Protein AF-A0A9E3N4V5-F1 (afdb_monomer)

Secondary structure (DSSP, 8-state):
------------------------------------PPPSSTT-EEGGGEEEEEE-SSSEEEEEETTS-EEEEEESS--TTGGGSSS-EEE-GGGEE-STTS--EEEETTEEEEEEEEEEE-HHHHHHHHHHHHHHHHHTT-STT------------S--S-TTT-EEGGGEEEEEE-SSEEEEEE-GGGTTT--EEEEEESS--TTGGG-SEEEEEBTTTBSEESS-TT-EEEEE------TT------S-------EEEEEEEEE---

Radius of gyration: 31.46 Å; Cα contacts (8 Å, |Δi|>4): 470; chains: 1; bounding box: 96×49×105 Å

pLDDT: mean 77.73, std 20.43, range [33.78, 97.75]

Structure (mmCIF, N/CA/C/O backbone):
data_AF-A0A9E3N4V5-F1
#
_entry.id   AF-A0A9E3N4V5-F1
#
loop_
_atom_site.group_PDB
_atom_site.id
_atom_site.type_symbol
_atom_site.label_atom_id
_atom_site.label_alt_id
_atom_site.label_comp_id
_atom_site.label_asym_id
_atom_site.label_entity_id
_atom_site.label_seq_id
_atom_site.pdbx_PDB_ins_code
_atom_site.Cartn_x
_atom_site.Cartn_y
_atom_site.Cartn_z
_atom_site.occupancy
_atom_site.B_iso_or_equiv
_atom_site.auth_seq_id
_atom_site.auth_comp_id
_atom_site.auth_asym_id
_atom_site.auth_atom_id
_atom_site.pdbx_PDB_model_num
ATOM 1 N N . MET A 1 1 ? 73.175 33.881 40.682 1.00 36.94 1 MET A N 1
ATOM 2 C CA . MET A 1 1 ? 73.445 33.519 42.098 1.00 36.94 1 MET A CA 1
ATOM 3 C C . MET A 1 1 ? 73.727 34.808 42.865 1.00 36.94 1 MET A C 1
ATOM 5 O O . MET A 1 1 ? 74.400 35.625 42.250 1.00 36.94 1 MET A O 1
ATOM 9 N N . PRO A 1 2 ? 73.307 35.023 44.134 1.00 50.97 2 PRO A N 1
ATOM 10 C CA . PRO A 1 2 ? 72.611 34.135 45.082 1.00 50.97 2 PRO A CA 1
ATOM 11 C C . PRO A 1 2 ? 71.310 34.718 45.726 1.00 50.97 2 PRO A C 1
ATOM 13 O O . PRO A 1 2 ? 71.057 35.911 45.660 1.00 50.97 2 PRO A O 1
ATOM 16 N N . ARG A 1 3 ? 70.581 33.812 46.416 1.00 36.97 3 ARG A N 1
ATOM 17 C CA . ARG A 1 3 ? 69.724 33.951 47.636 1.00 36.97 3 ARG A CA 1
ATOM 18 C C . ARG A 1 3 ? 68.450 34.828 47.568 1.00 36.97 3 ARG A C 1
ATOM 20 O O . ARG A 1 3 ? 68.556 36.042 47.554 1.00 36.97 3 ARG A O 1
ATOM 27 N N . ARG A 1 4 ? 67.210 34.293 47.470 1.00 38.16 4 ARG A N 1
ATOM 28 C CA . ARG A 1 4 ? 66.402 33.442 48.412 1.00 38.16 4 ARG A CA 1
ATOM 29 C C . ARG A 1 4 ? 66.434 33.990 49.853 1.00 38.16 4 ARG A C 1
ATOM 31 O O . ARG A 1 4 ? 67.465 33.837 50.493 1.00 38.16 4 ARG A O 1
ATOM 38 N N . SER A 1 5 ? 65.468 34.784 50.339 1.00 51.16 5 SER A N 1
ATOM 39 C CA . SER A 1 5 ? 64.025 34.557 50.630 1.00 51.16 5 SER A CA 1
ATOM 40 C C . SER A 1 5 ? 63.757 33.554 51.755 1.00 51.16 5 SER A C 1
ATOM 42 O O . SER A 1 5 ? 64.033 32.374 51.554 1.00 51.16 5 SER A O 1
ATOM 44 N N . LEU A 1 6 ? 63.170 34.023 52.872 1.00 44.94 6 LEU A N 1
ATOM 45 C CA . LEU A 1 6 ? 62.361 33.289 53.875 1.00 44.94 6 LEU A CA 1
ATOM 46 C C . LEU A 1 6 ? 61.895 34.267 54.998 1.00 44.94 6 LEU A C 1
ATOM 48 O O . LEU A 1 6 ? 62.457 35.356 55.092 1.00 44.94 6 LEU A O 1
ATOM 52 N N . PRO A 1 7 ? 60.874 33.943 55.819 1.00 59.25 7 PRO A N 1
ATOM 53 C CA . PRO A 1 7 ? 59.450 34.144 55.520 1.00 59.25 7 PRO A CA 1
ATOM 54 C C . PRO A 1 7 ? 58.711 34.891 56.655 1.00 59.25 7 PRO A C 1
ATOM 56 O O . PRO A 1 7 ? 59.254 35.090 57.737 1.00 59.25 7 PRO A O 1
ATOM 59 N N . LEU A 1 8 ? 57.429 35.208 56.467 1.00 42.06 8 LEU A N 1
ATOM 60 C CA . LEU A 1 8 ? 56.517 35.468 57.586 1.00 42.06 8 LEU A CA 1
ATOM 61 C C . LEU A 1 8 ? 55.063 35.350 57.121 1.00 42.06 8 LEU A C 1
ATOM 63 O O . LEU A 1 8 ? 54.687 36.013 56.161 1.00 42.06 8 LEU A O 1
ATOM 67 N N . ALA A 1 9 ? 54.265 34.522 57.800 1.00 43.16 9 ALA A N 1
ATOM 68 C CA . ALA A 1 9 ? 53.062 34.982 58.506 1.00 43.16 9 ALA A CA 1
ATOM 69 C C . ALA A 1 9 ? 52.194 33.809 58.998 1.00 43.16 9 ALA A C 1
ATOM 71 O O . ALA A 1 9 ? 51.705 32.985 58.229 1.00 43.16 9 ALA A O 1
ATOM 72 N N . LEU A 1 10 ? 51.995 33.808 60.317 1.00 48.34 10 LEU A N 1
ATOM 73 C CA . LEU A 1 10 ? 50.871 33.239 61.057 1.00 48.34 10 LEU A CA 1
ATOM 74 C C . LEU A 1 10 ? 49.535 33.885 60.643 1.00 48.34 10 LEU A C 1
ATOM 76 O O . LEU A 1 10 ? 49.518 35.081 60.352 1.00 48.34 10 LEU A O 1
ATOM 80 N N . SER A 1 11 ? 48.424 33.158 60.828 1.00 44.69 11 SER A N 1
ATOM 81 C CA . SER A 1 11 ? 47.246 33.522 61.670 1.00 44.69 11 SER A CA 1
ATOM 82 C C . SER A 1 11 ? 45.976 32.839 61.129 1.00 44.69 11 SER A C 1
ATOM 84 O O . SER A 1 11 ? 45.747 32.848 59.928 1.00 44.69 11 SER A O 1
ATOM 86 N N . LEU A 1 12 ? 45.246 32.020 61.895 1.00 47.53 12 LEU A N 1
ATOM 87 C CA . LEU A 1 12 ? 44.313 32.284 63.011 1.00 47.53 12 LEU A CA 1
ATOM 88 C C . LEU A 1 12 ? 42.898 32.755 62.581 1.00 47.53 12 LEU A C 1
ATOM 90 O O . LEU A 1 12 ? 42.735 33.880 62.134 1.00 47.53 12 LEU A O 1
ATOM 94 N N . ALA A 1 13 ? 41.919 31.869 62.840 1.00 42.53 13 ALA A N 1
ATOM 95 C CA . ALA A 1 13 ? 40.503 32.062 63.220 1.00 42.53 13 ALA A CA 1
ATOM 96 C C . ALA A 1 13 ? 39.532 32.892 62.341 1.00 42.53 13 ALA A C 1
ATOM 98 O O . ALA A 1 13 ? 39.783 34.049 62.045 1.00 42.53 13 ALA A O 1
ATOM 99 N N . CYS A 1 14 ? 38.328 32.359 62.063 1.00 34.72 14 CYS A N 1
ATOM 100 C CA . CYS A 1 14 ? 37.070 32.711 62.759 1.00 34.72 14 CYS A CA 1
ATOM 101 C C . CYS A 1 14 ? 35.849 31.998 62.125 1.00 34.72 14 CYS A C 1
ATOM 103 O O . CYS A 1 14 ? 35.851 31.660 60.945 1.00 34.72 14 CYS A O 1
ATOM 105 N N . ALA A 1 15 ? 34.827 31.749 62.944 1.00 46.03 15 ALA A N 1
ATOM 106 C CA . ALA A 1 15 ? 33.604 30.993 62.6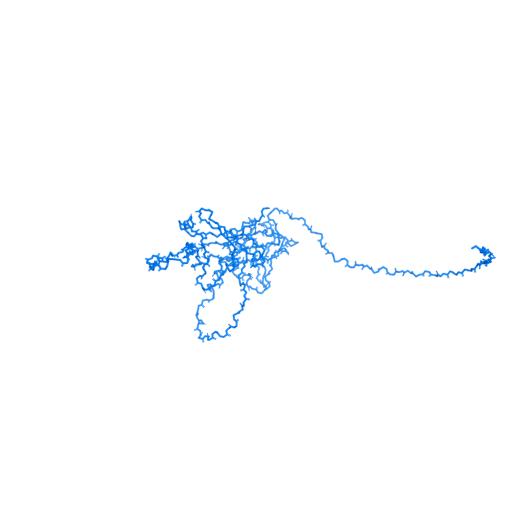68 1.00 46.03 15 ALA A CA 1
ATOM 107 C C . ALA A 1 15 ? 32.579 31.734 61.787 1.00 46.03 15 ALA A C 1
ATOM 109 O O . ALA A 1 15 ? 32.611 32.957 61.744 1.00 46.03 15 ALA A O 1
ATOM 110 N N . LEU A 1 16 ? 31.608 31.007 61.205 1.00 47.66 16 LEU A N 1
ATOM 111 C CA . LEU A 1 16 ? 30.205 31.448 61.059 1.00 47.66 16 LEU A CA 1
ATOM 112 C C . LEU A 1 16 ? 29.295 30.294 60.597 1.00 47.66 16 LEU A C 1
ATOM 114 O O . LEU A 1 16 ? 29.499 29.687 59.548 1.00 47.66 16 LEU A O 1
ATOM 118 N N . ALA A 1 17 ? 28.285 30.005 61.418 1.00 46.41 17 ALA A N 1
ATOM 119 C CA . ALA A 1 17 ? 27.182 29.095 61.140 1.00 46.41 17 ALA A CA 1
ATOM 120 C C . ALA A 1 17 ? 26.135 29.780 60.244 1.00 46.41 17 ALA A C 1
ATOM 122 O O . ALA A 1 17 ? 25.809 30.945 60.469 1.00 46.41 17 ALA A O 1
ATOM 123 N N . ALA A 1 18 ? 25.563 29.050 59.282 1.00 47.81 18 ALA A N 1
ATOM 124 C CA . ALA A 1 18 ? 24.394 29.488 58.524 1.00 47.81 18 ALA A CA 1
ATOM 125 C C . ALA A 1 18 ? 23.354 28.362 58.434 1.00 47.81 18 ALA A C 1
ATOM 127 O O . ALA A 1 18 ? 23.664 27.210 58.135 1.00 47.81 18 ALA A O 1
ATOM 128 N N . ALA A 1 19 ? 22.126 28.747 58.770 1.00 43.72 19 ALA A N 1
ATOM 129 C CA . ALA A 1 19 ? 20.934 27.941 58.952 1.00 43.72 19 ALA A CA 1
ATOM 130 C C . ALA A 1 19 ? 20.419 27.279 57.662 1.00 43.72 19 ALA A C 1
ATOM 132 O O . ALA A 1 19 ? 20.576 27.800 56.558 1.00 43.72 19 ALA A O 1
ATOM 133 N N . GLY A 1 20 ? 19.761 26.130 57.835 1.00 45.03 20 GLY A N 1
ATOM 134 C CA . GLY A 1 20 ? 19.156 25.342 56.768 1.00 45.03 20 GLY A CA 1
ATOM 135 C C . GLY A 1 20 ? 17.914 25.981 56.140 1.00 45.03 20 GLY A C 1
ATOM 136 O O . GLY A 1 20 ? 17.039 26.496 56.833 1.00 45.03 20 GLY A O 1
ATOM 137 N N . LEU A 1 21 ? 17.815 25.848 54.815 1.00 50.56 21 LEU A N 1
ATOM 138 C CA . LEU A 1 21 ? 16.570 25.925 54.054 1.00 50.56 21 LEU A CA 1
ATOM 139 C C . LEU A 1 21 ? 16.264 24.535 53.471 1.00 50.56 21 LEU A C 1
ATOM 141 O O . LEU A 1 21 ? 17.163 23.927 52.884 1.00 50.56 21 LEU A O 1
ATOM 145 N N . PRO A 1 22 ? 15.024 24.021 53.561 1.00 46.47 22 PRO A N 1
ATOM 146 C CA . PRO A 1 22 ? 14.631 22.850 52.794 1.00 46.47 22 PRO A CA 1
ATOM 147 C C . PRO A 1 22 ? 14.434 23.261 51.331 1.00 46.47 22 PRO A C 1
ATOM 149 O O . PRO A 1 22 ? 13.521 24.016 50.990 1.00 46.47 22 PRO A O 1
ATOM 152 N N . ALA A 1 23 ? 15.301 22.756 50.456 1.00 49.97 23 ALA A N 1
ATOM 153 C CA . ALA A 1 23 ? 15.103 22.829 49.018 1.00 49.97 23 ALA A CA 1
ATOM 154 C C . ALA A 1 23 ? 13.812 22.074 48.657 1.00 49.97 23 ALA A C 1
ATOM 156 O O . ALA A 1 23 ? 13.708 20.862 48.850 1.00 49.97 23 ALA A O 1
ATOM 157 N N . ARG A 1 24 ? 12.815 22.800 48.138 1.00 47.88 24 ARG A N 1
ATOM 158 C CA . ARG A 1 24 ? 11.682 22.208 47.421 1.00 47.88 24 ARG A CA 1
ATOM 159 C C . ARG A 1 24 ? 12.254 21.450 46.227 1.00 47.88 24 ARG A C 1
ATOM 161 O O . ARG A 1 24 ? 12.720 22.061 45.273 1.00 47.88 24 ARG A O 1
ATOM 168 N N . ALA A 1 25 ? 12.232 20.125 46.301 1.00 50.22 25 ALA A N 1
ATOM 169 C CA . ALA A 1 25 ? 12.489 19.271 45.158 1.00 50.22 25 ALA A CA 1
ATOM 170 C C . ALA A 1 25 ? 11.359 19.484 44.140 1.00 50.22 25 ALA A C 1
ATOM 172 O O . ALA A 1 25 ? 10.253 18.965 44.303 1.00 50.22 25 ALA A O 1
ATOM 173 N N . GLU A 1 26 ? 11.627 20.277 43.104 1.00 52.41 26 GLU A N 1
ATOM 174 C CA . GLU A 1 26 ? 10.841 20.253 41.876 1.00 52.41 26 GLU A CA 1
ATOM 175 C C . GLU A 1 26 ? 10.879 18.825 41.345 1.00 52.41 26 GLU A C 1
ATOM 177 O O . GLU A 1 26 ? 11.916 18.298 40.944 1.00 52.41 26 GLU A O 1
ATOM 182 N N . THR A 1 27 ? 9.735 18.158 41.431 1.00 47.16 27 THR A N 1
ATOM 183 C CA . THR A 1 27 ? 9.567 16.825 40.876 1.00 47.16 27 THR A CA 1
ATOM 184 C C . THR A 1 27 ? 9.586 16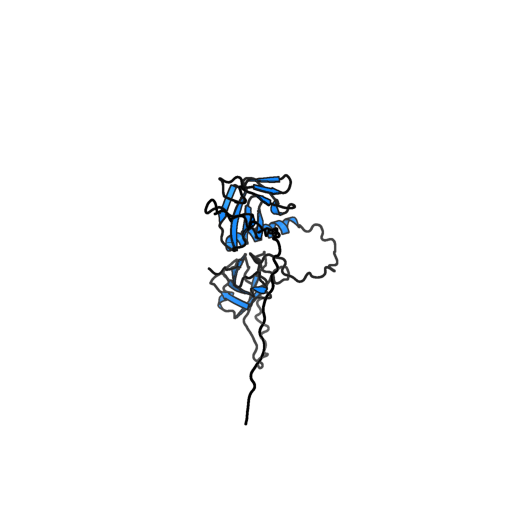.993 39.360 1.00 47.16 27 THR A C 1
ATOM 186 O O . THR A 1 27 ? 8.690 17.655 38.832 1.00 47.16 27 THR A O 1
ATOM 189 N N . PRO A 1 28 ? 10.566 16.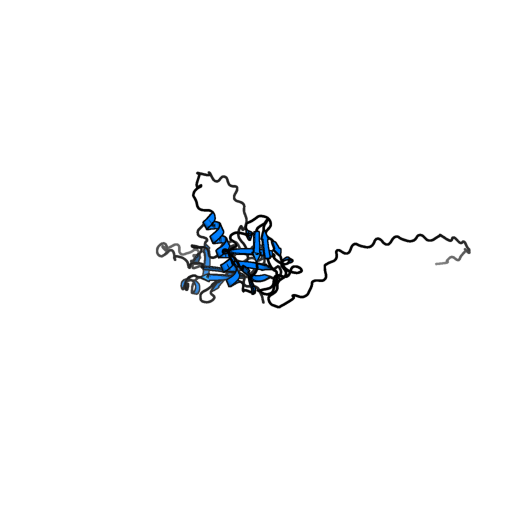441 38.623 1.00 49.34 28 PRO A N 1
ATOM 190 C CA . PRO A 1 28 ? 10.475 16.449 37.179 1.00 49.34 28 PRO A CA 1
ATOM 191 C C . PRO A 1 28 ? 9.256 15.603 36.819 1.00 49.34 28 PRO A C 1
ATOM 193 O O . PRO A 1 28 ? 9.216 14.401 37.099 1.00 49.34 28 PRO A O 1
ATOM 196 N N . THR A 1 29 ? 8.248 16.236 36.217 1.00 48.97 29 THR A N 1
ATOM 197 C CA . THR A 1 29 ? 7.147 15.564 35.528 1.00 48.97 29 THR A CA 1
ATOM 198 C C . THR A 1 29 ? 7.758 14.740 34.400 1.00 48.97 29 THR A C 1
ATOM 200 O O . THR A 1 29 ? 7.844 15.165 33.250 1.00 48.97 29 THR A O 1
ATOM 203 N N . ARG A 1 30 ? 8.231 13.535 34.734 1.00 50.09 30 ARG A N 1
ATOM 204 C CA . ARG A 1 30 ? 8.432 12.462 33.771 1.00 50.09 30 ARG A CA 1
ATOM 205 C C . ARG A 1 30 ? 7.057 12.228 33.175 1.00 50.09 30 ARG A C 1
ATOM 207 O O . ARG A 1 30 ? 6.181 11.677 33.843 1.00 50.09 30 ARG A O 1
ATOM 214 N N . ALA A 1 31 ? 6.873 12.669 31.933 1.00 50.38 31 ALA A N 1
ATOM 215 C CA . ALA A 1 31 ? 5.826 12.155 31.075 1.00 50.38 31 ALA A CA 1
ATOM 216 C C . ALA A 1 31 ? 5.815 10.637 31.271 1.00 50.38 31 ALA A C 1
ATOM 218 O O . ALA A 1 31 ? 6.809 9.961 30.988 1.00 50.38 31 ALA A O 1
ATOM 219 N N . ARG A 1 32 ? 4.739 10.121 31.875 1.00 44.41 32 ARG A N 1
ATOM 220 C CA . ARG A 1 32 ? 4.508 8.687 31.990 1.00 44.41 32 ARG A CA 1
ATOM 221 C C . ARG A 1 32 ? 4.427 8.178 30.560 1.00 44.41 32 ARG A C 1
ATOM 223 O O . ARG A 1 32 ? 3.377 8.235 29.931 1.00 44.41 32 ARG A O 1
ATOM 230 N N . HIS A 1 33 ? 5.555 7.706 30.046 1.00 44.75 33 HIS A N 1
ATOM 231 C CA . HIS A 1 33 ? 5.579 6.705 29.002 1.00 44.75 33 HIS A CA 1
ATOM 232 C C . HIS A 1 33 ? 4.821 5.535 29.625 1.00 44.75 33 HIS A C 1
ATOM 234 O O . HIS A 1 33 ? 5.371 4.829 30.471 1.00 44.75 33 HIS A O 1
ATOM 240 N N . ALA A 1 34 ? 3.510 5.461 29.372 1.00 52.41 34 ALA A N 1
ATOM 241 C CA . ALA A 1 34 ? 2.682 4.378 29.868 1.00 52.41 34 ALA A CA 1
ATOM 242 C C . ALA A 1 34 ? 3.428 3.093 29.520 1.00 52.41 34 ALA A C 1
ATOM 244 O O . ALA A 1 34 ? 3.799 2.904 28.359 1.00 52.41 34 ALA A O 1
ATOM 245 N N . ALA A 1 35 ? 3.762 2.300 30.542 1.00 50.12 35 ALA A N 1
ATOM 246 C CA . ALA A 1 35 ? 4.461 1.043 30.358 1.00 50.12 35 ALA A CA 1
ATOM 247 C C . ALA A 1 35 ? 3.715 0.283 29.258 1.00 50.12 35 ALA A C 1
ATOM 249 O O . ALA A 1 35 ? 2.519 0.020 29.393 1.00 50.12 35 ALA A O 1
ATOM 250 N N . ARG A 1 36 ? 4.389 0.079 28.121 1.00 58.31 36 ARG A N 1
ATOM 251 C CA . ARG A 1 36 ? 3.794 -0.546 26.942 1.00 58.31 36 ARG A CA 1
ATOM 252 C C . ARG A 1 36 ? 3.336 -1.930 27.379 1.00 58.31 36 ARG A C 1
ATOM 254 O O . ARG A 1 36 ? 4.163 -2.741 27.786 1.00 58.31 36 ARG A O 1
ATOM 261 N N . THR A 1 37 ? 2.028 -2.149 27.385 1.00 65.69 37 THR A N 1
ATOM 262 C CA . THR A 1 37 ? 1.465 -3.457 27.695 1.00 65.69 37 THR A CA 1
ATOM 263 C C . THR A 1 37 ? 1.901 -4.438 26.609 1.00 65.69 37 THR A C 1
ATOM 265 O O . THR A 1 37 ? 2.086 -4.056 25.455 1.00 65.69 37 THR A O 1
ATOM 268 N N . THR A 1 38 ? 2.156 -5.689 26.981 1.00 78.31 38 THR A N 1
ATOM 269 C CA . THR A 1 38 ? 2.420 -6.758 26.011 1.00 78.31 38 THR A CA 1
ATOM 270 C C . THR A 1 38 ? 1.151 -7.014 25.200 1.00 78.31 38 THR A C 1
ATOM 272 O O . THR A 1 38 ? 0.050 -6.889 25.742 1.00 78.31 38 THR A O 1
ATOM 275 N N . ALA A 1 39 ? 1.296 -7.359 23.916 1.00 82.38 39 ALA A N 1
ATOM 276 C CA . ALA A 1 39 ? 0.160 -7.723 23.075 1.00 82.38 39 ALA A CA 1
ATOM 277 C C . ALA A 1 39 ? -0.646 -8.864 23.731 1.00 82.38 39 ALA A C 1
ATOM 279 O O . ALA A 1 39 ? -0.037 -9.854 24.144 1.00 82.38 39 ALA A O 1
ATOM 280 N N . PRO A 1 40 ? -1.985 -8.747 23.845 1.00 84.06 40 PRO A N 1
ATOM 281 C CA . PRO A 1 40 ? -2.812 -9.771 24.485 1.00 84.06 40 PRO A CA 1
ATOM 282 C C . PRO A 1 40 ? -2.763 -11.130 23.778 1.00 84.06 40 PRO A C 1
ATOM 284 O O . PRO A 1 40 ? -2.873 -12.165 24.430 1.00 84.06 40 PRO A O 1
ATOM 287 N N . ALA A 1 41 ? -2.597 -11.122 22.455 1.00 84.19 41 ALA A N 1
ATOM 288 C CA . ALA A 1 41 ? -2.467 -12.301 21.608 1.00 84.19 41 ALA A CA 1
ATOM 289 C C . ALA A 1 41 ? -1.682 -11.954 20.329 1.00 84.19 41 ALA A C 1
ATOM 291 O O . ALA A 1 41 ? -1.413 -10.783 20.050 1.00 84.19 41 ALA A O 1
ATOM 292 N N . ALA A 1 42 ? -1.298 -12.975 19.558 1.00 82.62 42 ALA A N 1
ATOM 293 C CA . ALA A 1 42 ? -0.509 -12.812 18.333 1.00 82.62 42 ALA A CA 1
ATOM 294 C C . ALA A 1 42 ? -1.282 -12.127 17.189 1.00 82.62 42 ALA A C 1
ATOM 296 O O . ALA A 1 42 ? -0.668 -11.534 16.308 1.00 82.62 42 ALA A O 1
ATOM 297 N N . ASP A 1 43 ? -2.614 -12.188 17.213 1.00 85.94 43 ASP A N 1
ATOM 298 C CA . ASP A 1 43 ? -3.538 -11.556 16.266 1.00 85.94 43 ASP A CA 1
ATOM 299 C C . ASP A 1 43 ? -4.022 -10.171 16.737 1.00 85.94 43 ASP A C 1
ATOM 301 O O . ASP A 1 43 ? -4.997 -9.630 16.215 1.00 85.94 43 ASP A O 1
ATOM 305 N N . CYS A 1 44 ? -3.343 -9.588 17.727 1.00 92.12 44 CYS A N 1
ATOM 306 C CA . CYS A 1 44 ? -3.628 -8.252 18.226 1.00 92.12 44 CYS A CA 1
ATOM 307 C C . CYS A 1 44 ? -2.584 -7.242 17.749 1.00 92.12 44 CYS A C 1
ATOM 309 O O . CYS A 1 44 ? -1.378 -7.484 17.836 1.00 92.12 44 CYS A O 1
ATOM 311 N N . PHE A 1 45 ? -3.035 -6.045 17.380 1.00 93.94 45 PHE A N 1
ATOM 312 C CA . PHE A 1 45 ? -2.152 -4.898 17.186 1.00 93.94 45 PHE A CA 1
ATOM 313 C C . PHE A 1 45 ? -2.603 -3.675 17.986 1.00 93.94 45 PHE A C 1
ATOM 315 O O . PHE A 1 45 ? -3.756 -3.558 18.399 1.00 93.94 45 PHE A O 1
ATOM 322 N N . ASP A 1 46 ? -1.674 -2.751 18.221 1.00 93.69 46 ASP A N 1
ATOM 323 C CA . ASP A 1 46 ? -1.939 -1.513 18.952 1.00 93.69 46 ASP A CA 1
ATOM 324 C C . ASP A 1 46 ? -2.411 -0.412 17.991 1.00 93.69 46 ASP A C 1
ATOM 326 O O . ASP A 1 46 ? -1.644 0.050 17.139 1.00 93.69 46 ASP A O 1
ATOM 330 N N . ALA A 1 47 ? -3.653 0.055 18.156 1.00 92.94 47 ALA A N 1
ATOM 331 C CA . ALA A 1 47 ? -4.233 1.115 17.328 1.00 92.94 47 ALA A CA 1
ATOM 332 C C . ALA A 1 47 ? -3.418 2.420 17.363 1.00 92.94 47 ALA A C 1
ATOM 334 O O . ALA A 1 47 ? -3.421 3.195 16.409 1.00 92.94 47 ALA A O 1
ATOM 335 N N . ARG A 1 48 ? -2.672 2.675 18.444 1.00 91.94 48 ARG A N 1
ATOM 336 C CA . ARG A 1 48 ? -1.852 3.890 18.598 1.00 91.94 48 ARG A CA 1
ATOM 337 C C . ARG A 1 48 ? -0.617 3.887 17.698 1.00 91.94 48 ARG A C 1
ATOM 339 O O . ARG A 1 48 ? -0.030 4.943 17.476 1.00 91.94 48 ARG A O 1
ATOM 346 N N . ARG A 1 49 ? -0.215 2.715 17.194 1.00 93.38 49 ARG A N 1
ATOM 347 C CA . ARG A 1 49 ? 0.925 2.549 16.279 1.00 93.38 49 ARG A CA 1
ATOM 348 C C . ARG A 1 49 ? 0.524 2.643 14.809 1.00 93.38 49 ARG A C 1
ATOM 350 O O . ARG A 1 49 ? 1.394 2.564 13.947 1.00 93.38 49 ARG A O 1
ATOM 357 N N . MET A 1 50 ? -0.766 2.819 14.514 1.00 93.81 50 MET A N 1
ATOM 358 C CA . MET A 1 50 ? -1.264 2.980 13.150 1.00 93.81 50 MET A CA 1
ATOM 359 C C . MET A 1 50 ? -0.647 4.218 12.494 1.00 93.81 50 MET A C 1
ATOM 361 O O . MET A 1 50 ? -0.720 5.327 13.025 1.00 93.81 50 MET A O 1
ATOM 365 N N . ARG A 1 51 ? -0.043 4.026 11.321 1.00 93.00 51 ARG A N 1
ATOM 366 C CA . ARG A 1 51 ? 0.512 5.101 10.485 1.00 93.00 51 ARG A CA 1
ATOM 367 C C . ARG A 1 51 ? -0.343 5.382 9.270 1.00 93.00 51 ARG A C 1
ATOM 369 O O . ARG A 1 51 ? -0.408 6.520 8.821 1.00 93.00 51 ARG A O 1
ATOM 376 N N . GLU A 1 52 ? -0.983 4.349 8.748 1.00 93.62 52 GLU A N 1
ATOM 377 C CA . GLU A 1 52 ? -1.778 4.431 7.539 1.00 93.62 52 GLU A CA 1
ATOM 378 C C . GLU A 1 52 ? -2.935 3.443 7.616 1.00 93.62 52 GLU A C 1
ATOM 380 O O . GLU A 1 52 ? -2.799 2.351 8.174 1.00 93.62 52 GLU A O 1
ATOM 385 N N . ALA A 1 53 ? -4.081 3.844 7.074 1.00 95.31 53 ALA A N 1
ATOM 386 C CA . ALA A 1 53 ? -5.252 2.999 6.988 1.00 95.31 53 ALA A CA 1
ATOM 387 C C . ALA A 1 53 ? -6.024 3.296 5.701 1.00 95.31 53 ALA A C 1
ATOM 389 O O . ALA A 1 53 ? -6.268 4.456 5.367 1.00 95.31 53 ALA A O 1
ATOM 390 N N . PHE A 1 54 ? -6.451 2.242 5.017 1.00 95.62 54 PHE A N 1
ATOM 391 C CA . PHE A 1 54 ? -7.293 2.304 3.831 1.00 95.62 54 PHE A CA 1
ATOM 392 C C . PHE A 1 54 ? -8.548 1.477 4.044 1.00 95.62 54 PHE A C 1
ATOM 394 O O . PHE A 1 54 ? -8.503 0.404 4.641 1.00 95.62 54 PHE A O 1
ATOM 401 N N . GLN A 1 55 ? -9.673 1.962 3.530 1.00 95.56 55 GLN A N 1
ATOM 402 C CA . GLN A 1 55 ? -10.917 1.210 3.515 1.00 95.56 55 GLN A CA 1
ATOM 403 C C . GLN A 1 55 ? -11.167 0.734 2.090 1.00 95.56 55 GLN A C 1
ATOM 405 O O . GLN A 1 55 ? -11.642 1.502 1.254 1.00 95.56 55 GLN A O 1
ATOM 410 N N . SER A 1 56 ? -10.802 -0.518 1.830 1.00 94.56 56 SER A N 1
ATOM 411 C CA . SER A 1 56 ? -10.881 -1.121 0.496 1.00 94.56 56 SER A CA 1
ATOM 412 C C . SER A 1 56 ? -12.319 -1.338 0.027 1.00 94.56 56 SER A C 1
ATOM 414 O O . SER A 1 56 ? -12.619 -1.131 -1.145 1.00 94.56 56 SER A O 1
ATOM 416 N N . ASP A 1 57 ? -13.217 -1.685 0.950 1.00 94.75 57 ASP A N 1
ATOM 417 C CA . ASP A 1 57 ? -14.643 -1.881 0.700 1.00 94.75 57 ASP A CA 1
ATOM 418 C C . ASP A 1 57 ? -15.466 -1.588 1.976 1.00 94.75 57 ASP A C 1
ATOM 420 O O . ASP A 1 57 ? -14.953 -1.060 2.969 1.00 94.75 57 ASP A O 1
ATOM 424 N N . ALA A 1 58 ? -16.769 -1.881 1.967 1.00 94.94 58 ALA A N 1
ATOM 425 C CA . ALA A 1 58 ? -17.647 -1.613 3.107 1.00 94.94 58 ALA A CA 1
ATOM 426 C C . ALA A 1 58 ? -17.278 -2.402 4.380 1.00 94.94 58 ALA A C 1
ATOM 428 O O . ALA A 1 58 ? -17.634 -1.961 5.471 1.00 94.94 58 ALA A O 1
ATOM 429 N N . ARG A 1 59 ? -16.553 -3.516 4.269 1.00 96.19 59 ARG A N 1
ATOM 430 C CA . ARG A 1 59 ? -16.218 -4.430 5.367 1.00 96.19 59 ARG A CA 1
ATOM 431 C C . ARG A 1 59 ? -14.726 -4.602 5.621 1.00 96.19 59 ARG A C 1
ATOM 433 O O . ARG A 1 59 ? -14.379 -5.175 6.645 1.00 96.19 59 ARG A O 1
ATOM 440 N N . THR A 1 60 ? -13.848 -4.108 4.761 1.00 97.62 60 THR A N 1
ATOM 441 C CA . THR A 1 60 ? -12.421 -4.437 4.838 1.00 97.62 60 THR A CA 1
ATOM 442 C C . THR A 1 60 ? -11.555 -3.192 4.968 1.00 97.62 60 THR A C 1
ATOM 444 O O . THR A 1 60 ? -11.553 -2.317 4.092 1.00 97.62 60 THR A O 1
ATOM 447 N N . LEU A 1 61 ? -10.759 -3.150 6.039 1.00 97.25 61 LEU A N 1
ATOM 448 C CA . LEU A 1 61 ? -9.693 -2.172 6.238 1.00 97.25 61 LEU A CA 1
ATOM 449 C C . LEU A 1 61 ? -8.323 -2.822 6.028 1.00 97.25 61 LEU A C 1
ATOM 451 O O . LEU A 1 61 ? -8.098 -3.963 6.431 1.00 97.25 61 LEU A O 1
ATOM 455 N N . ALA A 1 62 ? -7.394 -2.057 5.469 1.00 97.75 62 ALA A N 1
ATOM 456 C CA . ALA A 1 62 ? -5.971 -2.358 5.452 1.00 97.75 62 ALA A CA 1
ATOM 457 C C . ALA A 1 62 ? -5.251 -1.339 6.331 1.00 97.75 62 ALA A C 1
ATOM 459 O O . ALA A 1 62 ? -5.461 -0.140 6.172 1.00 97.75 62 ALA A O 1
ATOM 460 N N . ILE A 1 63 ? -4.427 -1.803 7.261 1.00 96.81 63 ILE A N 1
ATOM 461 C CA . ILE A 1 63 ? -3.749 -0.968 8.253 1.00 96.81 63 ILE A CA 1
ATOM 462 C C . ILE A 1 63 ? -2.257 -1.252 8.210 1.00 96.81 63 ILE A C 1
ATOM 464 O O . ILE A 1 63 ? -1.851 -2.411 8.190 1.00 96.81 63 ILE A O 1
ATOM 468 N N . ARG A 1 64 ? -1.441 -0.199 8.223 1.00 95.69 64 ARG A N 1
ATOM 469 C CA . ARG A 1 64 ? 0.012 -0.289 8.373 1.00 95.69 64 ARG A CA 1
ATOM 470 C C . ARG A 1 64 ? 0.445 0.425 9.642 1.00 95.69 64 ARG A C 1
ATOM 472 O O . ARG A 1 64 ? 0.014 1.552 9.913 1.00 95.69 64 ARG A O 1
ATOM 479 N N . LEU A 1 65 ? 1.282 -0.246 10.422 1.00 94.62 65 LEU A N 1
ATOM 480 C CA . LEU A 1 65 ? 1.837 0.283 11.661 1.00 94.62 65 LEU A CA 1
ATOM 481 C C . LEU A 1 65 ? 3.201 0.937 11.424 1.00 94.62 65 LEU A C 1
ATOM 483 O O . LEU A 1 65 ? 3.742 0.926 10.322 1.00 94.62 65 LEU A O 1
ATOM 487 N N . ASP A 1 66 ? 3.760 1.521 12.477 1.00 92.81 66 ASP A N 1
ATOM 488 C CA . ASP A 1 66 ? 5.065 2.181 12.449 1.00 92.81 66 ASP A CA 1
ATOM 489 C C . ASP A 1 66 ? 6.277 1.243 12.426 1.00 92.81 66 ASP A C 1
ATOM 491 O O . ASP A 1 66 ? 7.378 1.704 12.147 1.00 92.81 66 ASP A O 1
ATOM 495 N N . ASP A 1 67 ? 6.078 -0.053 12.668 1.00 91.81 67 ASP A N 1
ATOM 496 C CA . ASP A 1 67 ? 7.062 -1.114 12.412 1.00 91.81 67 ASP A CA 1
ATOM 497 C C . ASP A 1 67 ? 6.887 -1.767 11.036 1.00 91.81 67 ASP A C 1
ATOM 499 O O . ASP A 1 67 ? 7.367 -2.876 10.814 1.00 91.81 67 ASP A O 1
ATOM 503 N N . GLU A 1 68 ? 6.170 -1.108 10.122 1.00 91.94 68 GLU A N 1
ATOM 504 C CA . GLU A 1 68 ? 5.871 -1.595 8.772 1.00 91.94 68 GLU A CA 1
ATOM 505 C C . GLU A 1 68 ? 5.030 -2.881 8.717 1.00 91.94 68 GLU A C 1
ATOM 507 O O . GLU A 1 68 ? 4.728 -3.373 7.625 1.00 91.94 68 GLU A O 1
ATOM 512 N N . SER A 1 69 ? 4.578 -3.413 9.862 1.00 94.31 69 SER A N 1
ATOM 513 C CA . SER A 1 69 ? 3.626 -4.521 9.872 1.00 94.31 69 SER A CA 1
ATOM 514 C C . SER A 1 69 ? 2.282 -4.085 9.291 1.00 94.31 69 SER A C 1
ATOM 516 O O . SER A 1 69 ? 1.841 -2.941 9.445 1.00 94.31 69 SER A O 1
ATOM 518 N N . ARG A 1 70 ? 1.638 -5.013 8.580 1.00 96.31 70 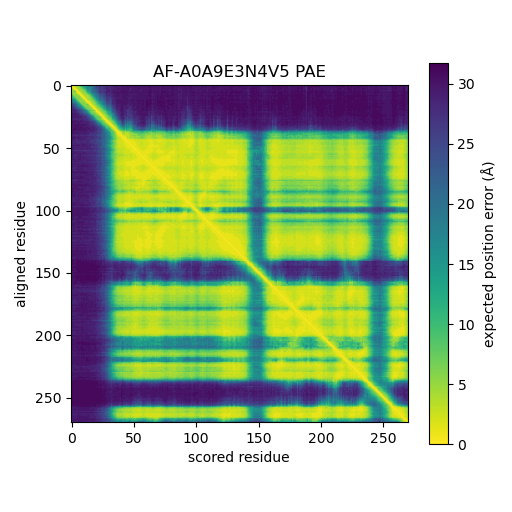ARG A N 1
ATOM 519 C CA . ARG A 1 70 ? 0.418 -4.759 7.818 1.00 96.31 70 ARG A CA 1
ATOM 520 C C . ARG A 1 70 ? -0.667 -5.722 8.252 1.00 96.31 70 ARG A C 1
ATOM 522 O O . ARG A 1 70 ? -0.402 -6.896 8.501 1.00 96.31 70 ARG A O 1
ATOM 529 N N . TRP A 1 71 ? -1.880 -5.207 8.338 1.00 96.81 71 TRP A N 1
ATOM 530 C CA . TRP A 1 71 ? -3.012 -5.909 8.915 1.00 96.81 71 TRP A CA 1
ATOM 531 C C . TRP A 1 71 ? -4.257 -5.707 8.062 1.00 96.81 71 TRP A C 1
ATOM 533 O O . TRP A 1 71 ? -4.544 -4.594 7.617 1.00 96.81 71 TRP A O 1
ATOM 543 N N . ARG A 1 72 ? -5.010 -6.784 7.859 1.00 97.50 72 ARG A N 1
ATOM 544 C CA . ARG A 1 72 ? -6.383 -6.764 7.363 1.00 97.50 72 ARG A CA 1
ATOM 545 C C . ARG A 1 72 ? -7.317 -6.774 8.565 1.00 97.50 72 ARG A C 1
ATOM 547 O O . ARG A 1 72 ? -7.183 -7.615 9.450 1.00 97.50 72 ARG A O 1
ATOM 554 N N . VAL A 1 73 ? -8.277 -5.856 8.584 1.00 96.44 73 VAL A N 1
ATOM 555 C CA . VAL A 1 73 ? -9.350 -5.831 9.582 1.00 96.44 73 VAL A CA 1
ATOM 556 C C . VAL A 1 73 ? -10.678 -6.004 8.868 1.00 96.44 73 VAL A C 1
ATOM 558 O O . VAL A 1 73 ? -11.056 -5.169 8.045 1.00 96.44 73 VAL A O 1
ATOM 561 N N . ALA A 1 74 ? -11.379 -7.085 9.191 1.00 96.19 74 ALA A N 1
ATOM 562 C CA . ALA A 1 74 ? -12.735 -7.329 8.728 1.00 96.19 74 ALA A CA 1
ATOM 563 C C . ALA A 1 74 ? -13.736 -6.715 9.714 1.00 96.19 74 ALA A C 1
ATOM 565 O O . ALA A 1 74 ? -13.599 -6.869 10.928 1.00 96.19 74 ALA A O 1
ATOM 566 N N . LEU A 1 75 ? -14.761 -6.050 9.196 1.00 95.38 75 LEU A N 1
ATOM 567 C CA . LEU A 1 75 ? -15.879 -5.483 9.939 1.00 95.38 75 LEU A CA 1
ATOM 568 C C . LEU A 1 75 ? -17.083 -6.420 9.844 1.00 95.38 75 LEU A C 1
ATOM 570 O O . LEU A 1 75 ? -17.325 -7.061 8.820 1.00 95.38 75 LEU A O 1
ATOM 574 N N . ARG A 1 76 ? -17.864 -6.497 10.920 1.00 94.12 76 ARG A N 1
ATOM 575 C CA . ARG A 1 76 ? -19.005 -7.416 11.025 1.00 94.12 76 ARG A CA 1
ATOM 576 C C . ARG A 1 76 ? -20.173 -6.984 10.136 1.00 94.12 76 ARG A C 1
ATOM 578 O O . ARG A 1 76 ? -20.845 -7.813 9.524 1.00 94.12 76 ARG A O 1
ATOM 585 N N . GLN A 1 77 ? -20.391 -5.680 10.029 1.00 94.19 77 GLN A N 1
ATOM 586 C CA . GLN A 1 77 ? -21.445 -5.065 9.227 1.00 94.19 77 GLN A CA 1
ATOM 587 C C . GLN A 1 77 ? -20.874 -4.234 8.071 1.00 94.19 77 G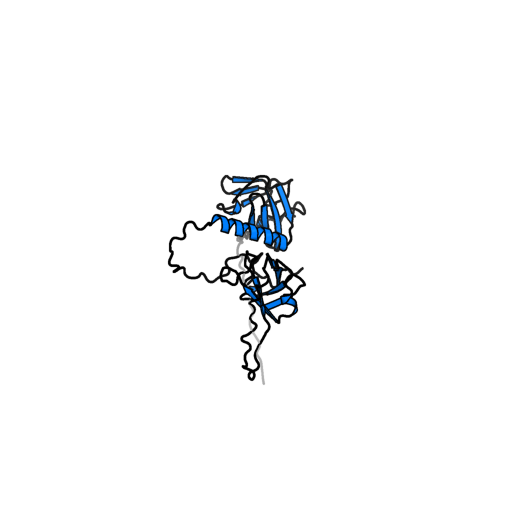LN A C 1
ATOM 589 O O . GLN A 1 77 ? -19.714 -3.823 8.104 1.00 94.19 77 GLN A O 1
ATOM 594 N N . ASP A 1 78 ? -21.711 -3.954 7.069 1.00 95.50 78 ASP A N 1
ATOM 595 C CA . ASP A 1 78 ? -21.364 -3.014 6.005 1.00 95.50 78 ASP A CA 1
ATOM 596 C C . ASP A 1 78 ? -21.253 -1.596 6.557 1.00 95.50 78 ASP A C 1
ATOM 598 O O . ASP A 1 78 ? -22.208 -1.004 7.059 1.00 95.50 78 ASP A O 1
ATOM 602 N N . CYS A 1 79 ? -20.056 -1.044 6.433 1.00 93.69 79 CYS A N 1
ATOM 603 C CA . CYS A 1 79 ? -19.659 0.227 6.999 1.00 93.69 79 CYS A CA 1
ATOM 604 C C . CYS A 1 79 ? -18.994 1.127 5.960 1.00 93.69 79 CYS A C 1
ATOM 606 O O . CYS A 1 79 ? -17.863 1.571 6.160 1.00 93.69 79 CYS A O 1
ATOM 608 N N . PRO A 1 80 ? -19.673 1.451 4.847 1.00 92.75 80 PRO A N 1
ATOM 609 C CA . PRO A 1 80 ? -19.063 2.203 3.760 1.00 92.75 80 PRO A CA 1
ATOM 610 C C . PRO A 1 80 ? -18.586 3.583 4.227 1.00 92.75 80 PRO A C 1
ATOM 612 O O . PRO A 1 80 ? -19.315 4.329 4.892 1.00 92.75 80 PRO A O 1
ATOM 615 N N . GLY A 1 81 ? -17.345 3.914 3.868 1.00 88.81 81 GLY A N 1
ATOM 616 C CA . GLY A 1 81 ? -16.766 5.249 4.019 1.00 88.81 81 GLY A CA 1
ATOM 617 C C . GLY A 1 81 ? -16.462 5.701 5.439 1.00 88.81 81 GLY A C 1
ATOM 618 O O . GLY A 1 81 ? -16.228 6.887 5.636 1.00 88.81 81 GLY A O 1
ATOM 619 N N . MET A 1 82 ? -16.423 4.792 6.411 1.00 92.06 82 MET A N 1
ATOM 620 C CA . MET A 1 82 ? -16.062 5.120 7.790 1.00 92.06 82 MET A CA 1
ATOM 621 C C . MET A 1 82 ? -14.705 5.819 7.903 1.00 92.06 82 MET A C 1
ATOM 623 O O . MET A 1 82 ? -14.604 6.791 8.640 1.00 92.06 82 MET A O 1
ATOM 627 N N . LEU A 1 83 ? -13.684 5.391 7.146 1.00 90.12 83 LEU A N 1
ATOM 628 C CA . LEU A 1 83 ? -12.370 6.058 7.163 1.00 90.12 83 LEU A CA 1
ATOM 629 C C . LEU A 1 83 ? -12.341 7.408 6.427 1.00 90.12 83 LEU A C 1
ATOM 631 O O . LEU A 1 83 ? -11.355 8.132 6.530 1.00 90.12 83 LEU A O 1
ATOM 635 N N . ARG A 1 84 ? -13.396 7.752 5.680 1.00 84.69 84 ARG A N 1
ATOM 636 C CA . ARG A 1 84 ? -13.524 9.043 4.979 1.00 84.69 84 ARG A CA 1
ATOM 637 C C . ARG A 1 84 ? -14.258 10.087 5.810 1.00 84.69 84 ARG A C 1
ATOM 639 O O . ARG A 1 84 ? -14.136 11.279 5.542 1.00 84.69 84 ARG A O 1
ATOM 646 N N . SER A 1 85 ? -15.043 9.639 6.783 1.00 83.31 85 SER A N 1
ATOM 647 C CA . SER A 1 85 ? -15.736 10.514 7.713 1.00 83.31 85 SER A CA 1
ATOM 648 C C . SER A 1 85 ? -14.739 11.284 8.594 1.00 83.31 85 SER A C 1
ATOM 650 O O . SER A 1 85 ? -13.616 10.821 8.799 1.00 83.31 85 SER A O 1
ATOM 652 N N . PRO A 1 86 ? -15.118 12.448 9.147 1.00 79.19 86 PRO A N 1
ATOM 653 C CA . PRO A 1 86 ? -14.255 13.195 10.054 1.00 79.19 86 PRO A CA 1
ATOM 654 C C . PRO A 1 86 ? -13.842 12.361 11.276 1.00 79.19 86 PRO A C 1
ATOM 656 O O . PRO A 1 86 ? -14.671 11.717 11.919 1.00 79.19 86 PRO A O 1
ATOM 659 N N . HIS A 1 87 ? -12.551 12.406 11.610 1.00 83.88 87 HIS A N 1
ATOM 660 C CA . HIS A 1 87 ? -11.967 11.796 12.812 1.00 83.88 87 HIS A CA 1
ATOM 661 C C . HIS A 1 87 ? -12.317 10.310 13.029 1.00 83.88 87 HIS A C 1
ATOM 663 O O . HIS A 1 87 ? -12.831 9.964 14.097 1.00 83.88 87 HIS A O 1
ATOM 669 N N . PRO A 1 88 ? -12.027 9.414 12.068 1.00 90.75 88 PRO A N 1
ATOM 670 C CA . PRO A 1 88 ? -12.240 7.992 12.280 1.00 90.75 88 PRO A CA 1
ATOM 671 C C . PRO A 1 88 ? -11.305 7.489 13.383 1.00 90.75 88 PRO A C 1
ATOM 673 O O . PRO A 1 88 ? -10.134 7.875 13.451 1.00 90.75 88 PRO A O 1
ATOM 676 N N . ARG A 1 89 ? -11.816 6.625 14.256 1.00 92.44 89 ARG A N 1
ATOM 677 C CA . ARG A 1 89 ? -11.053 6.027 15.352 1.00 92.44 89 ARG A CA 1
ATOM 678 C C . ARG A 1 89 ? -11.277 4.533 15.371 1.00 92.44 89 ARG A C 1
ATOM 680 O O . ARG A 1 89 ? -12.411 4.077 15.411 1.00 92.44 89 ARG A O 1
ATOM 687 N N . LEU A 1 90 ? -10.190 3.779 15.367 1.00 93.69 90 LEU A N 1
ATOM 688 C CA . LEU A 1 90 ? -10.234 2.355 15.648 1.00 93.69 90 LEU A CA 1
ATOM 689 C C . LEU A 1 90 ? -9.945 2.179 17.138 1.00 93.69 90 LEU A C 1
ATOM 691 O O . LEU A 1 90 ? -8.853 2.500 17.607 1.00 93.69 90 LEU A O 1
ATOM 695 N N . THR A 1 91 ? -10.953 1.762 17.889 1.00 92.50 91 THR A N 1
ATOM 696 C CA . THR A 1 91 ? -10.913 1.636 19.342 1.00 92.50 91 THR A CA 1
ATOM 697 C C . THR A 1 91 ? -11.018 0.174 19.735 1.00 92.50 91 THR A C 1
ATOM 699 O O . THR A 1 91 ? -11.593 -0.650 19.030 1.00 92.50 91 THR A O 1
ATOM 702 N N . GLY A 1 92 ? -10.431 -0.164 20.872 1.00 91.31 92 GLY A N 1
ATOM 703 C CA . GLY A 1 92 ? -10.530 -1.487 21.460 1.00 91.31 92 GLY A CA 1
ATOM 704 C C . GLY A 1 92 ? -10.018 -1.467 22.895 1.00 91.31 92 GLY A C 1
ATOM 705 O O . GLY A 1 92 ? -9.456 -0.450 23.335 1.00 91.31 92 GLY A O 1
ATOM 706 N N . PRO A 1 93 ? -10.227 -2.551 23.656 1.00 89.31 93 PRO A N 1
ATOM 707 C CA . PRO A 1 93 ? -9.820 -2.625 25.052 1.00 89.31 93 PRO A CA 1
ATOM 708 C C . PRO A 1 93 ? -8.343 -2.254 25.236 1.00 89.31 93 PRO A C 1
ATOM 710 O O . PRO A 1 93 ? -7.449 -2.856 24.646 1.00 89.31 93 PRO A O 1
ATOM 713 N N . GLN A 1 94 ? -8.082 -1.224 26.047 1.00 87.38 94 GLN A N 1
ATOM 714 C CA . GLN A 1 94 ? -6.734 -0.705 26.330 1.00 87.38 94 GLN A CA 1
ATOM 715 C C . GLN A 1 94 ? -5.920 -0.269 25.086 1.00 87.38 94 GLN A C 1
ATOM 717 O O . GLN A 1 94 ? -4.697 -0.144 25.163 1.00 87.38 94 GLN A O 1
ATOM 722 N N . GLY A 1 95 ? -6.586 0.000 23.956 1.00 89.06 95 GLY A N 1
ATOM 723 C CA . GLY A 1 95 ? -5.951 0.376 22.686 1.00 89.06 95 GLY A CA 1
ATOM 724 C C . GLY A 1 95 ? -5.574 -0.803 21.782 1.00 89.06 95 GLY A C 1
ATOM 725 O O . GLY A 1 95 ? -5.019 -0.576 20.708 1.00 89.06 95 GLY A O 1
ATOM 726 N N . TRP A 1 96 ? -5.888 -2.037 22.183 1.00 92.25 96 TRP A N 1
ATOM 727 C CA . TRP A 1 96 ? -5.639 -3.236 21.386 1.00 92.25 96 TRP A CA 1
ATOM 728 C C . TRP A 1 96 ? -6.798 -3.548 20.453 1.00 92.25 96 TRP A C 1
ATOM 730 O O . TRP A 1 96 ? -7.957 -3.577 20.868 1.00 92.25 96 TRP A O 1
ATOM 740 N N . ILE A 1 97 ? -6.461 -3.828 19.200 1.00 93.88 97 ILE A N 1
ATOM 741 C CA . ILE A 1 97 ? -7.377 -4.315 18.178 1.00 93.88 97 ILE A CA 1
ATOM 742 C C . ILE A 1 97 ? -7.044 -5.777 17.955 1.00 93.88 97 ILE A C 1
ATOM 744 O O . ILE A 1 97 ? -5.981 -6.104 17.435 1.00 93.88 97 ILE A O 1
ATOM 748 N N . CYS A 1 98 ? -7.949 -6.635 18.395 1.00 90.38 98 CYS A N 1
ATOM 749 C CA . CYS A 1 98 ? -7.840 -8.084 18.299 1.00 90.38 98 CYS A CA 1
ATOM 750 C C . CYS A 1 98 ? -9.021 -8.617 17.479 1.00 90.38 98 CYS A C 1
ATOM 752 O O . CYS A 1 98 ? -9.987 -7.881 17.251 1.00 90.38 98 CYS A O 1
ATOM 754 N N . GLY A 1 99 ? -8.942 -9.873 17.032 1.00 75.56 99 GLY A N 1
ATOM 755 C CA . GLY A 1 99 ? -9.986 -10.536 16.249 1.00 75.56 99 GLY A CA 1
ATOM 756 C C . GLY A 1 99 ? -11.321 -10.746 16.984 1.00 75.56 99 GLY A C 1
ATOM 757 O O . GLY A 1 99 ? -11.699 -9.998 17.881 1.00 75.56 99 GLY A O 1
ATOM 758 N N . ALA A 1 100 ? -12.063 -11.784 16.588 1.00 65.38 100 ALA A N 1
ATOM 759 C CA . ALA A 1 100 ? -13.485 -11.994 16.909 1.00 65.38 100 ALA A CA 1
ATOM 760 C C . ALA A 1 100 ? -13.874 -11.987 18.405 1.00 65.38 100 ALA A C 1
ATOM 762 O O . ALA A 1 100 ? -15.059 -11.855 18.717 1.00 65.38 100 ALA A O 1
ATOM 763 N N . SER A 1 101 ? -12.910 -12.144 19.313 1.00 66.56 101 SER A N 1
ATOM 764 C CA . SER A 1 101 ? -13.091 -12.123 20.768 1.00 66.56 101 SER A CA 1
ATOM 765 C C . SER A 1 101 ? -12.966 -10.729 21.400 1.00 66.56 101 SER A C 1
ATOM 767 O O . SER A 1 101 ? -13.246 -10.584 22.588 1.00 66.56 101 SER A O 1
ATOM 769 N N . GLY A 1 102 ? -12.532 -9.715 20.646 1.00 68.62 102 GLY A N 1
ATOM 770 C CA . GLY A 1 102 ? -12.319 -8.359 21.148 1.00 68.62 102 GLY A CA 1
ATOM 771 C C . GLY A 1 102 ? -13.516 -7.428 20.941 1.00 68.62 102 GLY A C 1
ATOM 772 O O . GLY A 1 102 ? -14.164 -7.448 19.898 1.00 68.62 102 GLY A O 1
ATOM 773 N 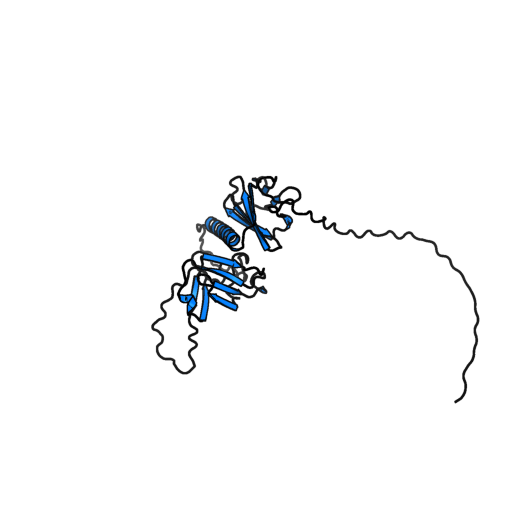N . ASP A 1 103 ? -13.742 -6.516 21.890 1.00 86.19 103 ASP A N 1
ATOM 774 C CA . ASP A 1 103 ? -14.718 -5.414 21.782 1.00 86.19 103 ASP A CA 1
ATOM 775 C C . ASP A 1 103 ? -14.231 -4.264 20.874 1.00 86.19 103 ASP A C 1
ATOM 777 O O . ASP A 1 103 ? -14.535 -3.091 21.108 1.00 86.19 103 ASP A O 1
ATOM 781 N N . ALA A 1 104 ? -13.431 -4.572 19.850 1.00 92.75 104 ALA A N 1
ATOM 782 C CA . ALA A 1 104 ? -12.858 -3.568 18.967 1.00 92.75 104 ALA A CA 1
ATOM 783 C C . ALA A 1 104 ? -13.903 -3.007 17.989 1.00 92.75 104 ALA A C 1
ATOM 785 O O . ALA A 1 104 ? -14.739 -3.734 17.440 1.00 92.75 104 ALA A O 1
ATOM 786 N N . ARG A 1 105 ? -13.863 -1.692 17.761 1.00 94.56 105 ARG A N 1
ATOM 787 C CA . ARG A 1 105 ? -14.818 -0.963 16.921 1.00 94.56 105 ARG A CA 1
ATOM 788 C C . ARG A 1 105 ? -14.121 0.101 16.091 1.00 94.56 105 ARG A C 1
ATOM 790 O O . ARG A 1 105 ? -13.209 0.775 16.551 1.00 94.56 105 ARG A O 1
ATOM 797 N N . LEU A 1 106 ? -14.587 0.277 14.863 1.00 94.81 106 LEU A N 1
ATOM 798 C CA . LEU A 1 106 ? -14.318 1.463 14.065 1.00 94.81 106 LEU A CA 1
ATOM 799 C C . LEU A 1 106 ? -15.442 2.472 14.304 1.00 94.81 106 LEU A C 1
ATOM 801 O O . LEU A 1 106 ? -16.609 2.185 14.048 1.00 94.81 106 LEU A O 1
ATOM 805 N N . GLU A 1 107 ? -15.081 3.652 14.777 1.00 94.00 107 GLU A N 1
ATOM 806 C CA . GLU A 1 107 ? -15.993 4.709 15.192 1.00 94.00 107 GLU A CA 1
ATOM 807 C C . GLU A 1 107 ? -15.761 5.960 14.347 1.00 94.00 107 GLU A C 1
ATOM 809 O O . GLU A 1 107 ? -14.622 6.336 14.061 1.00 94.00 107 GLU A O 1
ATOM 814 N N . SER A 1 108 ? -16.841 6.624 13.946 1.00 91.06 108 SER A N 1
ATOM 815 C CA . SER A 1 108 ? -16.777 7.962 13.367 1.00 91.06 108 SER A CA 1
ATOM 816 C C . SER A 1 108 ? -18.110 8.680 13.559 1.00 91.06 108 SER A C 1
ATOM 818 O O . SER A 1 108 ? -19.141 8.243 13.042 1.00 91.06 108 SER A O 1
ATOM 820 N N . GLY A 1 109 ? -18.087 9.776 14.323 1.00 87.00 109 GLY A N 1
ATOM 821 C CA . GLY A 1 109 ? -19.310 10.415 14.812 1.00 87.00 109 GLY A CA 1
ATOM 822 C C . GLY A 1 109 ? -20.174 9.407 15.574 1.00 87.00 109 GLY A C 1
ATOM 823 O O . GLY A 1 109 ? -19.663 8.664 16.410 1.00 87.00 109 GLY A O 1
ATOM 824 N N . ASP A 1 110 ? -21.455 9.328 15.219 1.00 88.88 110 ASP A N 1
ATOM 825 C CA . ASP A 1 110 ? -22.415 8.395 15.827 1.00 88.88 110 ASP A CA 1
ATOM 826 C C . ASP A 1 110 ? -22.383 6.989 15.203 1.00 88.88 110 ASP A C 1
ATOM 828 O O . ASP A 1 110 ? -23.079 6.077 15.652 1.00 88.88 110 ASP A O 1
ATOM 832 N N . ARG A 1 111 ? -21.588 6.783 14.144 1.00 92.50 111 ARG A N 1
ATOM 833 C CA . ARG A 1 111 ? -21.480 5.483 13.477 1.00 92.50 111 ARG A CA 1
ATOM 834 C C . ARG A 1 111 ? -20.443 4.619 14.180 1.00 92.50 111 ARG A C 1
ATOM 836 O O . ARG A 1 111 ? -19.307 5.045 14.391 1.00 92.50 111 ARG A O 1
ATOM 843 N N . GLN A 1 112 ? -20.818 3.374 14.462 1.00 93.44 112 GLN A N 1
ATOM 844 C CA . GLN A 1 112 ? -19.930 2.370 15.042 1.00 93.44 112 GLN A CA 1
ATOM 845 C C . GLN A 1 112 ? -20.009 1.053 14.270 1.00 93.44 112 GLN A C 1
ATOM 847 O O . GLN A 1 112 ? -21.089 0.565 13.929 1.00 93.44 112 GLN A O 1
ATOM 852 N N . CYS A 1 113 ? -18.841 0.477 14.011 1.00 94.38 113 CYS A N 1
ATOM 853 C CA . CYS A 1 113 ? -18.655 -0.713 13.196 1.00 94.38 113 CYS A CA 1
ATOM 854 C C . CYS A 1 113 ? -17.842 -1.738 13.970 1.00 94.38 113 CYS A C 1
ATOM 856 O O . CYS A 1 113 ? -16.679 -1.489 14.275 1.00 94.38 113 CYS A O 1
ATOM 858 N N . ALA A 1 114 ? -18.444 -2.874 14.314 1.00 94.19 114 ALA A N 1
ATOM 859 C CA . ALA A 1 114 ? -17.762 -3.884 15.108 1.00 94.19 114 ALA A CA 1
ATOM 860 C C . ALA A 1 114 ? -16.695 -4.580 14.261 1.00 94.19 114 ALA A C 1
ATOM 862 O O . ALA A 1 114 ? -16.951 -4.953 13.113 1.00 94.19 114 ALA A O 1
ATOM 863 N N . VAL A 1 115 ? -15.515 -4.783 14.838 1.00 94.50 115 VAL A N 1
ATOM 864 C CA . VAL A 1 115 ? -14.481 -5.619 14.232 1.00 94.50 115 VAL A CA 1
ATOM 865 C C . VAL A 1 115 ? -14.914 -7.085 14.338 1.00 94.50 115 VAL A C 1
ATOM 867 O O . VAL A 1 115 ? -15.445 -7.541 15.351 1.00 94.50 115 VAL A O 1
ATOM 870 N N . ALA A 1 116 ? -14.756 -7.818 13.243 1.00 93.69 116 ALA A N 1
ATOM 871 C CA . ALA A 1 116 ? -15.059 -9.239 13.145 1.00 93.69 116 ALA A CA 1
ATOM 872 C C . ALA A 1 116 ? -13.791 -10.091 13.194 1.00 93.69 116 ALA A C 1
ATOM 874 O O . ALA A 1 116 ? -13.783 -11.123 13.856 1.00 93.69 116 ALA A O 1
ATOM 875 N N . ALA A 1 117 ? -12.731 -9.670 12.506 1.00 93.00 117 ALA A N 1
ATOM 876 C CA . ALA A 1 117 ? -11.471 -10.398 12.464 1.00 93.00 117 ALA A CA 1
ATOM 877 C C . ALA A 1 117 ? -10.303 -9.452 12.189 1.00 93.00 117 ALA A C 1
ATOM 879 O O . ALA A 1 117 ? -10.475 -8.385 11.594 1.00 93.00 117 ALA A O 1
ATOM 880 N N . VAL A 1 118 ? -9.121 -9.879 12.615 1.00 94.69 118 VAL A N 1
ATOM 881 C CA . VAL A 1 118 ? -7.855 -9.181 12.425 1.00 94.69 118 VAL A CA 1
ATOM 882 C C . VAL A 1 118 ? -6.833 -10.213 11.971 1.00 94.69 118 VAL A C 1
ATOM 884 O O . VAL A 1 118 ? -6.726 -11.281 12.566 1.00 94.69 118 VAL A O 1
ATOM 887 N N . GLU A 1 119 ? -6.111 -9.911 10.901 1.00 95.06 119 GLU A N 1
ATOM 888 C CA . GLU A 1 119 ? -5.148 -10.821 10.287 1.00 95.06 119 GLU A CA 1
ATOM 889 C C . GLU A 1 119 ? -3.912 -10.037 9.851 1.00 95.06 119 GLU A C 1
ATOM 891 O O . GLU A 1 119 ? -4.033 -8.960 9.265 1.00 95.06 119 GLU A O 1
ATOM 896 N N . ARG A 1 120 ? -2.715 -10.568 10.111 1.00 95.06 120 ARG A N 1
ATOM 897 C CA . ARG A 1 120 ? -1.479 -9.997 9.569 1.00 95.06 120 ARG A CA 1
ATOM 898 C C . ARG A 1 120 ? -1.348 -10.391 8.099 1.00 95.06 120 ARG A C 1
ATOM 900 O O . ARG A 1 120 ? -1.449 -11.565 7.772 1.00 95.06 120 ARG A O 1
ATOM 907 N N . ILE A 1 121 ? -1.075 -9.418 7.238 1.00 96.88 121 ILE A N 1
ATOM 908 C CA . ILE A 1 121 ? -0.940 -9.611 5.788 1.00 96.88 121 ILE A CA 1
ATOM 909 C C . ILE A 1 121 ? 0.431 -9.145 5.298 1.00 96.88 121 ILE A C 1
ATOM 911 O O . ILE A 1 121 ? 1.137 -8.397 5.981 1.00 96.88 121 ILE A O 1
ATOM 915 N N . ASP A 1 122 ? 0.815 -9.585 4.105 1.00 96.38 122 ASP A N 1
ATOM 916 C CA . ASP A 1 122 ? 2.060 -9.166 3.471 1.00 96.38 122 ASP A CA 1
ATOM 917 C C . ASP A 1 122 ? 1.927 -7.815 2.729 1.00 96.38 122 ASP A C 1
ATOM 919 O O . ASP A 1 122 ? 0.883 -7.149 2.731 1.00 96.38 122 ASP A O 1
ATOM 923 N N . ALA A 1 123 ? 3.031 -7.361 2.125 1.00 95.88 123 ALA A N 1
ATOM 924 C CA . ALA A 1 123 ? 3.074 -6.121 1.346 1.00 95.88 123 ALA A CA 1
ATOM 925 C C . ALA A 1 123 ? 2.173 -6.171 0.107 1.00 95.88 123 ALA A C 1
ATOM 927 O O . ALA A 1 123 ? 1.542 -5.170 -0.242 1.00 95.88 123 ALA A O 1
ATOM 928 N N . ARG A 1 124 ? 2.109 -7.339 -0.537 1.00 96.25 124 ARG A N 1
ATOM 929 C CA . ARG A 1 124 ? 1.364 -7.568 -1.769 1.00 96.25 124 ARG A CA 1
ATOM 930 C C . ARG A 1 124 ? -0.127 -7.407 -1.518 1.00 96.25 124 ARG A C 1
ATOM 932 O O . ARG A 1 124 ? -0.790 -6.641 -2.220 1.00 96.25 124 ARG A O 1
ATOM 939 N N . ASP A 1 125 ? -0.657 -8.093 -0.516 1.00 97.69 125 ASP A N 1
ATOM 940 C CA . ASP A 1 125 ? -2.065 -8.059 -0.137 1.00 97.69 125 ASP A CA 1
ATOM 941 C C . ASP A 1 125 ? -2.489 -6.666 0.314 1.00 97.69 125 ASP A C 1
ATOM 943 O O . ASP A 1 125 ? -3.520 -6.156 -0.135 1.00 97.69 125 ASP A O 1
ATOM 947 N N . TYR A 1 126 ? -1.666 -6.014 1.137 1.00 97.62 126 TYR A N 1
ATOM 948 C CA . TYR A 1 126 ? -1.924 -4.646 1.570 1.00 97.62 126 TYR A CA 1
ATOM 949 C C . TYR A 1 126 ? -2.011 -3.678 0.389 1.00 97.62 126 TYR A C 1
ATOM 951 O O . TYR A 1 126 ? -2.953 -2.888 0.321 1.00 97.62 126 TYR A O 1
ATOM 959 N N . ALA A 1 127 ? -1.079 -3.765 -0.566 1.00 96.62 127 ALA A N 1
ATOM 960 C CA . ALA A 1 127 ? -1.092 -2.919 -1.755 1.00 96.62 127 ALA A CA 1
ATOM 961 C C . ALA A 1 127 ? -2.357 -3.120 -2.597 1.00 96.62 127 ALA A C 1
ATOM 963 O O . ALA A 1 127 ? -2.924 -2.149 -3.088 1.00 96.62 127 ALA A O 1
ATOM 964 N N . GLY A 1 128 ? -2.860 -4.354 -2.702 1.00 96.31 128 GLY A N 1
ATOM 965 C CA . GLY A 1 128 ? -4.132 -4.629 -3.374 1.00 96.31 128 GLY A CA 1
ATOM 966 C C . GLY A 1 128 ? -5.327 -3.967 -2.689 1.00 96.31 128 GLY A C 1
ATOM 967 O O . GLY A 1 128 ? -6.160 -3.354 -3.354 1.00 96.31 128 GLY A O 1
ATOM 968 N N . LEU A 1 129 ? -5.402 -4.050 -1.358 1.00 97.25 129 LEU A N 1
ATOM 969 C CA . LEU A 1 129 ? -6.471 -3.410 -0.585 1.00 97.25 129 LEU A CA 1
ATOM 970 C C . LEU A 1 129 ? -6.395 -1.877 -0.667 1.00 97.25 129 LEU A C 1
ATOM 972 O O . LEU A 1 129 ? -7.420 -1.219 -0.846 1.00 97.25 129 LEU A O 1
ATOM 976 N N . ALA A 1 130 ? -5.190 -1.310 -0.576 1.00 95.12 130 ALA A N 1
ATOM 977 C CA . ALA A 1 130 ? -4.961 0.127 -0.699 1.00 95.12 130 ALA A CA 1
ATOM 978 C C . ALA A 1 130 ? -5.336 0.649 -2.095 1.00 95.12 130 ALA A C 1
ATOM 980 O O . ALA A 1 130 ? -6.072 1.629 -2.213 1.00 95.12 130 ALA A O 1
ATOM 981 N N . LEU A 1 131 ? -4.918 -0.056 -3.149 1.00 93.44 131 LEU A N 1
ATOM 982 C CA . LEU A 1 131 ? -5.267 0.263 -4.532 1.00 93.44 131 LEU A CA 1
ATOM 983 C C . LEU A 1 131 ? -6.781 0.183 -4.776 1.00 93.44 131 LEU A C 1
ATOM 985 O O . LEU A 1 131 ? -7.348 1.038 -5.452 1.00 93.44 131 LEU A O 1
ATOM 989 N N . ASN A 1 132 ? -7.464 -0.811 -4.201 1.00 93.88 132 ASN A N 1
ATOM 990 C CA . ASN A 1 132 ? -8.923 -0.904 -4.280 1.00 93.88 132 ASN A CA 1
ATOM 991 C C . ASN A 1 132 ? -9.613 0.280 -3.588 1.00 93.88 132 ASN A C 1
ATOM 993 O O . ASN A 1 132 ? -10.579 0.818 -4.129 1.00 93.88 132 ASN A O 1
ATOM 997 N N . ALA A 1 133 ? -9.094 0.728 -2.440 1.00 92.12 133 ALA A N 1
ATOM 998 C CA . ALA A 1 133 ? -9.606 1.913 -1.754 1.00 92.12 133 ALA A CA 1
ATOM 999 C C . ALA A 1 133 ? -9.452 3.183 -2.611 1.00 92.12 133 ALA A C 1
ATOM 1001 O O . ALA A 1 133 ? -10.391 3.974 -2.714 1.00 92.12 133 ALA A O 1
ATOM 1002 N N . ASP A 1 134 ? -8.297 3.359 -3.257 1.00 89.19 134 ASP A N 1
ATOM 1003 C CA . ASP A 1 134 ? -8.021 4.492 -4.150 1.00 89.19 134 ASP A CA 1
ATOM 1004 C C . ASP A 1 134 ? -8.914 4.488 -5.404 1.00 89.19 134 ASP A C 1
ATOM 1006 O O . ASP A 1 134 ? -9.496 5.508 -5.790 1.00 89.19 134 ASP A O 1
ATOM 1010 N N . ARG A 1 135 ? -9.136 3.309 -5.995 1.00 88.06 135 ARG A N 1
ATOM 1011 C CA . ARG A 1 135 ? -10.077 3.139 -7.113 1.00 88.06 135 ARG A CA 1
ATOM 1012 C C . ARG A 1 135 ? -11.513 3.447 -6.703 1.00 88.06 135 ARG A C 1
ATOM 1014 O O . ARG A 1 135 ? -12.221 4.121 -7.449 1.00 88.06 135 ARG A O 1
ATOM 1021 N N . ALA A 1 136 ? -11.940 3.002 -5.521 1.00 86.69 136 ALA A N 1
ATOM 1022 C CA . ALA A 1 136 ? -13.267 3.308 -4.996 1.00 86.69 136 ALA A CA 1
ATOM 1023 C C . ALA A 1 136 ? -13.452 4.820 -4.777 1.00 86.69 136 ALA A C 1
ATOM 1025 O O . ALA A 1 136 ? -14.498 5.366 -5.126 1.00 86.69 136 ALA A O 1
ATOM 1026 N N . LEU A 1 137 ? -12.425 5.511 -4.267 1.00 82.00 137 LEU A N 1
ATOM 1027 C CA . LEU A 1 137 ? -12.413 6.973 -4.150 1.00 82.00 137 LEU A CA 1
ATOM 1028 C C . LEU A 1 137 ? -12.551 7.652 -5.516 1.00 82.00 137 LEU A C 1
ATOM 1030 O O . LEU A 1 137 ? -13.393 8.535 -5.688 1.00 82.00 137 LEU A O 1
ATOM 1034 N N . SER A 1 138 ? -11.767 7.208 -6.496 1.00 81.12 138 SER A N 1
ATOM 1035 C CA . SER A 1 138 ? -11.792 7.752 -7.854 1.00 81.12 138 SER A CA 1
ATOM 1036 C C . SER A 1 138 ? -13.143 7.532 -8.546 1.00 81.12 138 SER A C 1
ATOM 1038 O O . SER A 1 138 ? -13.648 8.440 -9.200 1.00 81.12 138 SER A O 1
ATOM 1040 N N . ALA A 1 139 ? -13.778 6.371 -8.351 1.00 79.81 139 ALA A N 1
ATOM 1041 C CA . ALA A 1 139 ? -15.093 6.060 -8.916 1.00 79.81 139 ALA A CA 1
ATOM 1042 C C . ALA A 1 139 ? -16.220 6.927 -8.329 1.00 79.81 139 ALA A C 1
ATOM 1044 O O . ALA A 1 139 ? -17.126 7.331 -9.052 1.00 79.81 139 ALA A O 1
ATOM 1045 N N . THR A 1 140 ? -16.154 7.266 -7.035 1.00 71.00 140 THR A N 1
ATOM 1046 C CA . THR A 1 140 ? -17.125 8.191 -6.416 1.00 71.00 140 THR A CA 1
ATOM 1047 C C . THR A 1 140 ? -16.979 9.639 -6.883 1.00 71.00 140 THR A C 1
ATOM 1049 O O . THR A 1 140 ? -17.849 10.459 -6.610 1.00 71.00 140 THR A O 1
ATOM 1052 N N . ARG A 1 141 ? -15.900 9.960 -7.604 1.00 64.31 141 ARG A N 1
ATOM 1053 C CA . ARG A 1 141 ? -15.590 11.295 -8.126 1.00 64.31 141 ARG A CA 1
ATOM 1054 C C . ARG A 1 141 ? -16.040 11.482 -9.588 1.00 64.31 141 ARG A C 1
ATOM 1056 O O . ARG A 1 141 ? -15.408 12.240 -10.316 1.00 64.31 141 ARG A O 1
ATOM 1063 N N . ALA A 1 142 ? -17.066 10.745 -10.027 1.00 52.06 142 ALA A N 1
ATOM 1064 C CA . ALA A 1 142 ? -17.541 10.689 -11.414 1.00 52.06 142 ALA A CA 1
ATOM 1065 C C . ALA A 1 142 ? -17.779 12.086 -12.059 1.00 52.06 142 ALA A C 1
ATOM 1067 O O . ALA A 1 142 ? -18.091 13.044 -11.355 1.00 52.06 142 ALA A O 1
ATOM 1068 N N . PRO A 1 143 ? -17.628 12.202 -13.396 1.00 50.59 143 PRO A N 1
ATOM 1069 C CA . PRO A 1 143 ? -17.202 13.413 -14.113 1.00 50.59 143 PRO A CA 1
ATOM 1070 C C . PRO A 1 143 ? -18.311 14.431 -14.451 1.00 50.59 143 PRO A C 1
ATOM 1072 O O . PRO A 1 143 ? -18.124 15.234 -15.361 1.00 50.59 143 PRO A O 1
ATOM 1075 N N . ASP A 1 144 ? -19.440 14.438 -13.739 1.00 44.41 144 ASP A N 1
ATOM 1076 C CA . ASP A 1 144 ? -20.611 15.288 -14.058 1.00 44.41 144 ASP A CA 1
ATOM 1077 C C . ASP A 1 144 ? -20.425 16.789 -13.735 1.00 44.41 144 ASP A C 1
ATOM 1079 O O . ASP A 1 144 ? -21.359 17.582 -13.784 1.00 44.41 144 ASP A O 1
ATOM 1083 N N . GLU A 1 145 ? -19.191 17.195 -13.441 1.00 46.59 145 GLU A N 1
ATOM 1084 C CA . GLU A 1 145 ? -18.776 18.580 -13.225 1.00 46.59 145 GLU A CA 1
ATOM 1085 C C . GLU A 1 145 ? -17.469 18.861 -13.990 1.00 46.59 145 GLU A C 1
ATOM 1087 O O . GLU A 1 145 ? -16.514 19.435 -13.470 1.00 46.59 145 GLU A O 1
ATOM 1092 N N . LEU A 1 146 ? -17.385 18.435 -15.255 1.00 48.19 146 LEU A N 1
ATOM 1093 C CA . LEU A 1 146 ? -16.461 19.063 -16.203 1.00 48.19 146 LEU A CA 1
ATOM 1094 C C . LEU A 1 146 ? -17.074 20.379 -16.692 1.00 48.19 146 LEU A C 1
ATOM 1096 O O . LEU A 1 146 ? -17.318 20.568 -17.883 1.00 48.19 146 LEU A O 1
ATOM 1100 N N . ASP A 1 147 ? -17.311 21.299 -15.755 1.00 36.28 147 ASP A N 1
ATOM 1101 C CA . ASP A 1 147 ? -17.321 22.705 -16.121 1.00 36.28 147 ASP A CA 1
ATOM 1102 C C . ASP A 1 147 ? -15.917 23.031 -16.644 1.00 36.28 147 ASP A C 1
ATOM 1104 O O . ASP A 1 147 ? -14.917 22.467 -16.179 1.00 36.28 147 ASP A O 1
ATOM 1108 N N . THR A 1 148 ? -15.831 23.871 -17.670 1.00 42.31 148 THR A N 1
ATOM 1109 C CA . THR A 1 148 ? -14.561 24.194 -18.330 1.00 42.31 148 THR A CA 1
ATOM 1110 C C . THR A 1 148 ? -13.719 25.044 -17.380 1.00 42.31 148 THR A C 1
ATOM 1112 O O . THR A 1 148 ? -13.650 26.264 -17.487 1.00 42.31 148 THR A O 1
ATOM 1115 N N . ILE A 1 149 ? -13.077 24.400 -16.408 1.00 42.81 149 ILE A N 1
ATOM 1116 C CA . ILE A 1 149 ? -12.081 25.020 -15.554 1.00 42.81 149 ILE A CA 1
ATOM 1117 C C . ILE A 1 149 ? -10.839 25.182 -16.426 1.00 42.81 149 ILE A C 1
ATOM 1119 O O . ILE A 1 149 ? -10.094 24.227 -16.655 1.00 42.81 149 ILE A O 1
ATOM 1123 N N . GLU A 1 150 ? -10.593 26.405 -16.904 1.00 37.31 150 GLU A N 1
ATOM 1124 C CA . GLU A 1 150 ? -9.236 26.834 -17.234 1.00 37.31 150 GLU A CA 1
ATOM 1125 C C . GLU A 1 150 ? -8.354 26.522 -16.022 1.00 37.31 150 GLU A C 1
ATOM 1127 O O . GLU A 1 150 ? -8.388 27.205 -14.994 1.00 37.31 150 GLU A O 1
ATOM 1132 N N . VAL A 1 151 ? -7.574 25.444 -16.114 1.00 37.66 151 VAL A N 1
ATOM 1133 C CA . VAL A 1 151 ? -6.676 25.016 -15.047 1.00 37.66 151 VAL A CA 1
ATOM 1134 C C . VAL A 1 151 ? -5.503 25.990 -14.991 1.00 37.66 151 VAL A C 1
ATOM 1136 O O . VAL A 1 151 ? -4.398 25.710 -15.444 1.00 37.66 151 VAL A O 1
ATOM 1139 N N . ARG A 1 152 ? -5.714 27.129 -14.332 1.00 37.09 152 ARG A N 1
ATOM 1140 C CA . ARG A 1 152 ? -4.650 27.877 -13.660 1.00 37.09 152 ARG A CA 1
ATOM 1141 C C . ARG A 1 152 ? -4.443 27.304 -12.250 1.00 37.09 152 ARG A C 1
ATOM 1143 O O . ARG A 1 152 ? -4.222 28.036 -11.294 1.00 37.09 152 ARG A O 1
ATOM 1150 N N . ALA A 1 153 ? -4.532 25.978 -12.099 1.00 33.78 153 ALA A N 1
ATOM 1151 C CA . ALA A 1 153 ? -4.130 25.316 -10.869 1.00 33.78 153 ALA A CA 1
ATOM 1152 C C . ALA A 1 153 ? -2.605 25.240 -10.862 1.00 33.78 153 ALA A C 1
ATOM 1154 O O . ALA A 1 153 ? -1.985 24.523 -11.649 1.00 33.78 153 ALA A O 1
ATOM 1155 N N . THR A 1 154 ? -1.992 26.005 -9.968 1.00 34.53 154 THR A N 1
ATOM 1156 C CA . THR A 1 154 ? -0.572 25.922 -9.647 1.00 34.53 154 THR A CA 1
ATOM 1157 C C . THR A 1 154 ? -0.235 24.459 -9.362 1.00 34.53 154 THR A C 1
ATOM 1159 O O . THR A 1 154 ? -0.613 23.930 -8.318 1.00 34.53 154 THR A O 1
ATOM 1162 N N . LYS A 1 155 ? 0.426 23.785 -10.316 1.00 38.66 155 LYS A N 1
ATOM 1163 C CA . LYS A 1 155 ? 0.868 22.385 -10.234 1.00 38.66 155 LYS A CA 1
ATOM 1164 C C . LYS A 1 155 ? 1.558 22.170 -8.887 1.00 38.66 155 LYS A C 1
ATOM 1166 O O . LYS A 1 155 ? 2.718 22.553 -8.726 1.00 38.66 155 LYS A O 1
ATOM 1171 N N . ARG A 1 156 ? 0.852 21.600 -7.902 1.00 43.25 156 ARG A N 1
ATOM 1172 C CA . ARG A 1 156 ? 1.442 21.256 -6.604 1.00 43.25 156 ARG A CA 1
ATOM 1173 C C . ARG A 1 156 ? 2.490 20.182 -6.875 1.00 43.25 156 ARG A C 1
ATOM 1175 O O . ARG A 1 156 ? 2.167 19.036 -7.168 1.00 43.25 156 ARG A O 1
ATOM 1182 N N . ARG A 1 157 ? 3.762 20.584 -6.878 1.00 52.94 157 ARG A N 1
ATOM 1183 C CA . ARG A 1 157 ? 4.900 19.698 -7.134 1.00 52.94 157 ARG A CA 1
ATOM 1184 C C . ARG A 1 157 ? 5.050 18.761 -5.931 1.00 52.94 157 ARG A C 1
ATOM 1186 O O . ARG A 1 157 ? 5.453 19.213 -4.869 1.00 52.94 157 ARG A O 1
ATOM 1193 N N . GLY A 1 158 ? 4.726 17.480 -6.084 1.00 62.03 158 GLY A N 1
ATOM 1194 C CA . GLY A 1 158 ? 4.922 16.483 -5.027 1.00 62.03 158 GLY A CA 1
ATOM 1195 C C . GLY A 1 158 ? 4.301 15.129 -5.359 1.00 62.03 158 GLY A C 1
ATOM 1196 O O . GLY A 1 158 ? 3.434 15.052 -6.225 1.00 62.03 158 GLY A O 1
ATOM 1197 N N . PHE A 1 159 ? 4.772 14.075 -4.692 1.00 72.69 159 PHE A N 1
ATOM 1198 C CA . PHE A 1 159 ? 4.150 12.751 -4.715 1.00 72.69 159 PHE A CA 1
ATOM 1199 C C . PHE A 1 159 ? 2.816 12.824 -3.957 1.00 72.69 159 PHE A C 1
ATOM 1201 O O . PHE A 1 159 ? 2.795 13.273 -2.814 1.00 72.69 159 PHE A O 1
ATOM 1208 N N . GLN A 1 160 ? 1.711 12.471 -4.616 1.00 73.94 160 GLN A N 1
ATOM 1209 C CA . GLN A 1 160 ? 0.346 12.603 -4.070 1.00 73.94 160 GLN A CA 1
ATOM 1210 C C . GLN A 1 160 ? -0.283 11.252 -3.692 1.00 73.94 160 GLN A C 1
ATOM 1212 O O . GLN A 1 160 ? -1.441 11.216 -3.291 1.00 73.94 160 GLN A O 1
ATOM 1217 N N . ALA A 1 161 ? 0.458 10.152 -3.835 1.00 83.12 161 ALA A N 1
ATOM 1218 C CA . ALA A 1 161 ? -0.002 8.807 -3.507 1.00 83.12 161 ALA A CA 1
ATOM 1219 C C . ALA A 1 161 ? 0.673 8.294 -2.226 1.00 83.12 161 ALA A C 1
ATOM 1221 O O . ALA A 1 161 ? 1.409 9.033 -1.569 1.00 83.12 161 ALA A O 1
ATOM 1222 N N . SER A 1 162 ? 0.445 7.029 -1.867 1.00 90.06 162 SER A N 1
ATOM 1223 C CA . SER A 1 162 ? 1.198 6.394 -0.785 1.00 90.06 162 SER A CA 1
ATOM 1224 C C . SER A 1 162 ? 2.369 5.571 -1.305 1.00 90.06 162 SER A C 1
ATOM 1226 O O . SER A 1 162 ? 2.231 4.786 -2.239 1.00 90.06 162 SER A O 1
ATOM 1228 N N . HIS A 1 163 ? 3.516 5.693 -0.638 1.00 93.06 163 HIS A N 1
ATOM 1229 C CA . HIS A 1 163 ? 4.705 4.885 -0.913 1.00 93.06 163 HIS A CA 1
ATOM 1230 C C . HIS A 1 163 ? 4.553 3.414 -0.490 1.00 93.06 163 HIS A C 1
ATOM 1232 O O . HIS A 1 163 ? 5.440 2.604 -0.734 1.00 93.06 163 HIS A O 1
ATOM 1238 N N . SER A 1 164 ? 3.448 3.043 0.161 1.00 92.25 164 SER A N 1
ATOM 1239 C CA . SER A 1 164 ? 3.176 1.652 0.532 1.00 92.25 164 SER A CA 1
ATOM 1240 C C . SER A 1 164 ? 2.618 0.811 -0.620 1.00 92.25 164 SER A C 1
ATOM 1242 O O . SER A 1 164 ? 2.686 -0.414 -0.541 1.00 92.25 164 SER A O 1
ATOM 1244 N N . TYR A 1 165 ? 2.105 1.446 -1.680 1.00 94.56 165 TYR A N 1
ATOM 1245 C CA . TYR A 1 165 ? 1.581 0.764 -2.872 1.00 94.56 165 TYR A CA 1
ATOM 1246 C C . TYR A 1 165 ? 1.834 1.510 -4.195 1.00 94.56 165 TYR A C 1
ATOM 1248 O O . TYR A 1 165 ? 1.391 1.068 -5.251 1.00 94.56 165 TYR A O 1
ATOM 1256 N N . CYS A 1 166 ? 2.552 2.635 -4.158 1.00 95.25 166 CYS A N 1
ATOM 1257 C CA . CYS A 1 166 ? 2.972 3.373 -5.342 1.00 95.25 166 CYS A CA 1
ATOM 1258 C C . CYS A 1 166 ? 4.450 3.758 -5.254 1.00 95.25 166 CYS A C 1
ATOM 1260 O O . CYS A 1 166 ? 4.961 4.058 -4.174 1.00 95.25 166 CYS A O 1
ATOM 1262 N N . LEU A 1 167 ? 5.119 3.849 -6.400 1.00 95.31 167 LEU A N 1
ATOM 1263 C CA . LEU A 1 167 ? 6.488 4.362 -6.503 1.00 95.31 167 LEU A CA 1
ATOM 1264 C C . LEU A 1 167 ? 6.549 5.614 -7.383 1.00 95.31 167 LEU A C 1
ATOM 1266 O O . LEU A 1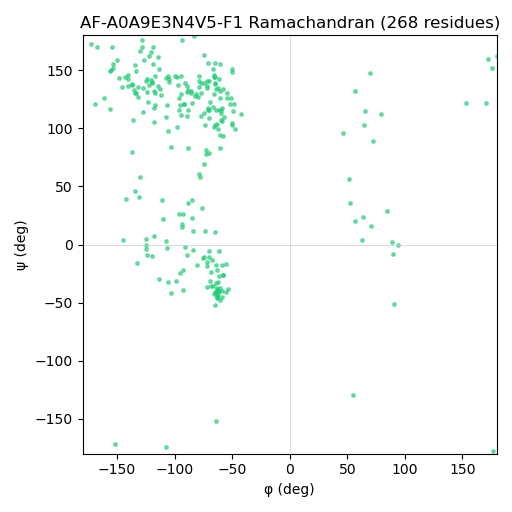 167 ? 5.691 5.821 -8.242 1.00 95.31 167 LEU A O 1
ATOM 1270 N N . ASP A 1 168 ? 7.563 6.453 -7.168 1.00 94.31 168 ASP A N 1
ATOM 1271 C CA . ASP A 1 168 ? 7.890 7.597 -8.025 1.00 94.31 168 ASP A CA 1
ATOM 1272 C C . ASP A 1 168 ? 9.017 7.230 -8.999 1.00 94.31 168 ASP A C 1
ATOM 1274 O O . ASP A 1 168 ? 10.204 7.233 -8.650 1.00 94.31 168 ASP A O 1
ATOM 1278 N N . ALA A 1 169 ? 8.637 6.946 -10.242 1.00 93.38 169 ALA A N 1
ATOM 1279 C CA . ALA A 1 169 ? 9.515 6.499 -11.313 1.00 93.38 169 ALA A CA 1
ATOM 1280 C C . ALA A 1 169 ? 10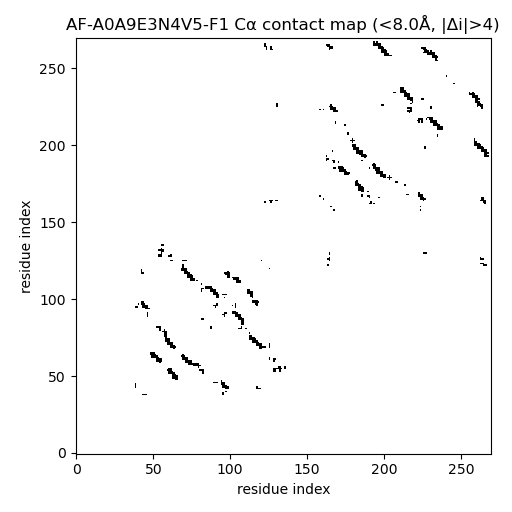.570 7.545 -11.716 1.00 93.38 169 ALA A C 1
ATOM 1282 O O . ALA A 1 169 ? 11.595 7.173 -12.279 1.00 93.38 169 ALA A O 1
ATOM 1283 N N . ARG A 1 170 ? 10.407 8.838 -11.374 1.00 92.12 170 ARG A N 1
ATOM 1284 C CA . ARG A 1 170 ? 11.458 9.862 -11.616 1.00 92.12 170 ARG A CA 1
ATOM 1285 C C . ARG A 1 170 ? 12.748 9.576 -10.875 1.00 92.12 170 ARG A C 1
ATOM 1287 O O . ARG A 1 170 ? 13.800 10.082 -11.249 1.00 92.12 170 ARG A O 1
ATOM 1294 N N . TYR A 1 171 ? 12.633 8.868 -9.760 1.00 93.88 171 TYR A N 1
ATOM 1295 C CA . TYR A 1 171 ? 13.745 8.579 -8.871 1.00 93.88 171 TYR A CA 1
ATOM 1296 C C . TYR A 1 171 ? 14.122 7.101 -8.911 1.00 93.88 171 TYR A C 1
ATOM 1298 O O . TYR A 1 171 ? 14.727 6.605 -7.957 1.00 93.88 171 TYR A O 1
ATOM 1306 N N . MET A 1 172 ? 13.755 6.414 -9.995 1.00 95.12 172 MET A N 1
ATOM 1307 C CA . MET A 1 172 ? 14.254 5.091 -10.322 1.00 95.12 172 MET A CA 1
ATOM 1308 C C . MET A 1 172 ? 15.755 5.158 -10.608 1.00 95.12 172 MET A C 1
ATOM 1310 O O . MET A 1 172 ? 16.245 6.106 -11.219 1.00 95.12 172 MET A O 1
ATOM 1314 N N . ARG A 1 173 ? 16.486 4.171 -10.101 1.00 94.50 173 ARG A N 1
ATOM 1315 C CA . ARG A 1 173 ? 17.943 4.049 -10.223 1.00 94.50 173 ARG A CA 1
ATOM 1316 C C . ARG A 1 173 ? 18.348 2.855 -11.070 1.00 94.50 173 ARG A C 1
ATOM 1318 O O . ARG A 1 173 ? 19.390 2.899 -11.708 1.00 94.50 173 ARG A O 1
ATOM 1325 N N . GLY A 1 174 ? 17.527 1.816 -11.061 1.00 93.12 174 GLY A N 1
ATOM 1326 C CA . GLY A 1 174 ? 17.769 0.589 -11.789 1.00 93.12 174 GLY A CA 1
ATOM 1327 C C . GLY A 1 174 ? 16.557 -0.317 -11.705 1.00 93.12 174 GLY A C 1
ATOM 1328 O O . GLY A 1 174 ? 15.596 -0.042 -10.981 1.00 93.12 174 GLY A O 1
ATOM 1329 N N . TRP A 1 175 ? 16.607 -1.396 -12.463 1.00 94.50 175 TRP A N 1
ATOM 1330 C CA . TRP A 1 175 ? 15.588 -2.424 -12.456 1.00 94.50 175 TRP A CA 1
ATOM 1331 C C . TRP A 1 175 ? 16.229 -3.763 -12.804 1.00 94.50 175 TRP A C 1
ATOM 1333 O O . TRP A 1 175 ? 17.320 -3.816 -13.374 1.00 94.50 175 TRP A O 1
ATOM 1343 N N . HIS A 1 176 ? 15.555 -4.837 -12.431 1.00 90.69 176 HIS A N 1
ATOM 1344 C CA . HIS A 1 176 ? 15.928 -6.192 -12.782 1.00 90.69 176 HIS A CA 1
ATOM 1345 C C . HIS A 1 176 ? 14.666 -7.010 -13.040 1.00 90.69 176 HIS A C 1
ATOM 1347 O O . HIS A 1 176 ? 13.642 -6.801 -12.386 1.00 90.69 176 HIS A O 1
ATOM 1353 N N . ASP A 1 177 ? 14.752 -7.918 -14.002 1.00 89.00 177 ASP A N 1
ATOM 1354 C CA . ASP A 1 177 ? 13.709 -8.889 -14.308 1.00 89.00 177 ASP A CA 1
ATOM 1355 C C . ASP A 1 177 ? 13.774 -10.057 -13.312 1.00 89.00 177 ASP A C 1
ATOM 1357 O O . ASP A 1 177 ? 14.830 -10.658 -13.140 1.00 89.00 177 ASP A O 1
ATOM 1361 N N . ASP A 1 178 ? 12.655 -10.379 -12.666 1.00 87.31 178 ASP A N 1
ATOM 1362 C CA . ASP A 1 178 ? 12.497 -11.524 -11.758 1.00 87.31 178 ASP A CA 1
ATOM 1363 C C . ASP A 1 178 ? 11.569 -12.592 -12.378 1.00 87.31 178 ASP A C 1
ATOM 1365 O O . ASP A 1 178 ? 10.709 -13.187 -11.727 1.00 87.31 178 ASP A O 1
ATOM 1369 N N . GLY A 1 179 ? 11.688 -12.789 -13.693 1.00 81.44 179 GLY A N 1
ATOM 1370 C CA . GLY A 1 179 ? 11.023 -13.823 -14.486 1.00 81.44 179 GLY A CA 1
ATOM 1371 C C . GLY A 1 179 ? 9.669 -13.400 -15.055 1.00 81.44 179 GLY A C 1
ATOM 1372 O O . GLY A 1 179 ? 9.427 -13.570 -16.247 1.00 81.44 179 GLY A O 1
ATOM 1373 N N . ASN A 1 180 ? 8.777 -12.871 -14.215 1.00 81.62 180 ASN A N 1
ATOM 1374 C CA . ASN A 1 180 ? 7.466 -12.342 -14.635 1.00 81.62 180 ASN A CA 1
ATOM 1375 C C . ASN A 1 180 ? 7.142 -10.967 -14.036 1.00 81.62 180 ASN A C 1
ATOM 1377 O O . ASN A 1 180 ? 6.237 -10.284 -14.518 1.00 81.62 180 ASN A O 1
ATOM 1381 N N . ASP A 1 181 ? 7.881 -10.575 -13.004 1.00 90.06 181 ASP A N 1
ATOM 1382 C CA . ASP A 1 181 ? 7.753 -9.302 -12.312 1.00 90.06 181 ASP A CA 1
ATOM 1383 C C . ASP A 1 181 ? 9.059 -8.525 -12.443 1.00 90.06 181 ASP A C 1
ATOM 1385 O O . ASP A 1 181 ? 10.095 -9.058 -12.836 1.00 90.06 181 ASP A O 1
ATOM 1389 N N . LEU A 1 182 ? 9.025 -7.258 -12.048 1.00 93.19 182 LEU A N 1
ATOM 1390 C CA . LEU A 1 182 ? 10.202 -6.405 -12.045 1.00 93.19 182 LEU A CA 1
ATOM 1391 C C . LEU A 1 182 ? 10.557 -6.040 -10.611 1.00 93.19 182 LEU A C 1
ATOM 1393 O O . LEU A 1 182 ? 9.695 -5.651 -9.817 1.00 93.19 182 LEU A O 1
ATOM 1397 N N . ILE A 1 183 ? 11.843 -6.099 -10.296 1.00 95.19 183 ILE A N 1
ATOM 1398 C CA . ILE A 1 183 ? 12.396 -5.483 -9.096 1.00 95.19 183 ILE A CA 1
ATOM 1399 C C . ILE A 1 183 ? 12.941 -4.125 -9.506 1.00 95.19 183 ILE A C 1
ATOM 1401 O O . ILE A 1 183 ? 13.882 -4.029 -10.286 1.00 95.19 183 ILE A O 1
ATOM 1405 N N . VAL A 1 184 ? 12.348 -3.065 -8.976 1.00 96.50 184 VAL A N 1
ATOM 1406 C CA . VAL A 1 184 ? 12.709 -1.685 -9.292 1.00 96.50 184 VAL A CA 1
ATOM 1407 C C . VAL A 1 184 ? 13.461 -1.080 -8.117 1.00 96.50 184 VAL A C 1
ATOM 1409 O O . VAL A 1 184 ? 12.928 -0.979 -7.011 1.00 96.50 184 VAL A O 1
ATOM 1412 N N . GLU A 1 185 ? 14.696 -0.649 -8.361 1.00 96.88 185 GLU A N 1
ATOM 1413 C CA . GLU A 1 185 ? 15.471 0.133 -7.407 1.00 96.88 185 GLU A CA 1
ATOM 1414 C C . GLU A 1 185 ? 15.129 1.616 -7.553 1.00 96.88 185 GLU A C 1
ATOM 1416 O O . GLU A 1 185 ? 15.184 2.193 -8.641 1.00 96.88 185 GLU A O 1
ATOM 1421 N N . VAL A 1 186 ? 14.826 2.268 -6.436 1.00 96.75 186 VAL A N 1
ATOM 1422 C CA . VAL A 1 186 ? 14.506 3.694 -6.377 1.00 96.75 186 VAL A CA 1
ATOM 1423 C C . VAL A 1 186 ? 15.314 4.398 -5.291 1.00 96.75 186 VAL A C 1
ATOM 1425 O O . VAL A 1 186 ? 15.913 3.784 -4.412 1.00 96.75 186 VAL A O 1
ATOM 1428 N N . SER A 1 187 ? 15.329 5.730 -5.317 1.00 95.88 187 SER A N 1
ATOM 1429 C CA . SER A 1 187 ? 15.911 6.529 -4.238 1.00 95.88 187 SER A CA 1
ATOM 1430 C C . SER A 1 187 ? 15.039 6.474 -2.967 1.00 95.88 187 SER A C 1
ATOM 1432 O O . SER A 1 187 ? 13.939 7.042 -2.997 1.00 95.88 187 SER A O 1
ATOM 1434 N N . PRO A 1 188 ? 15.532 5.941 -1.826 1.00 94.31 188 PRO A N 1
ATOM 1435 C CA . PRO A 1 188 ? 14.744 5.812 -0.591 1.00 94.31 188 PRO A CA 1
ATOM 1436 C C . PRO A 1 188 ? 14.222 7.149 -0.061 1.00 94.31 188 PRO A C 1
ATOM 1438 O O . PRO A 1 188 ? 13.062 7.274 0.319 1.00 94.31 188 PRO A O 1
ATOM 1441 N N . VAL A 1 189 ? 15.054 8.193 -0.142 1.00 93.44 189 VAL A N 1
ATOM 1442 C CA . VAL A 1 189 ? 14.727 9.567 0.292 1.00 93.44 189 VAL A CA 1
ATOM 1443 C C . VAL A 1 189 ? 13.490 10.136 -0.417 1.00 93.44 189 VAL A C 1
ATOM 1445 O O . VAL A 1 189 ? 12.819 11.014 0.114 1.00 93.44 189 VAL A O 1
ATOM 1448 N N . ARG A 1 190 ? 13.188 9.660 -1.630 1.00 92.12 190 ARG A N 1
ATOM 1449 C CA . ARG A 1 190 ? 12.064 10.139 -2.450 1.00 92.12 190 ARG A CA 1
ATOM 1450 C C . ARG A 1 190 ? 10.896 9.154 -2.505 1.00 92.12 190 ARG A C 1
ATOM 1452 O O . ARG A 1 190 ? 9.887 9.475 -3.117 1.00 92.12 190 ARG A O 1
ATOM 1459 N N . ASN A 1 191 ? 11.037 7.985 -1.878 1.00 92.50 191 ASN A N 1
ATOM 1460 C CA . ASN A 1 191 ? 10.079 6.883 -1.943 1.00 92.50 191 ASN A CA 1
ATOM 1461 C C . ASN A 1 191 ? 9.726 6.332 -0.555 1.00 92.50 191 ASN A C 1
ATOM 1463 O O . ASN A 1 191 ? 9.658 5.122 -0.357 1.00 92.50 191 ASN A O 1
ATOM 1467 N N . GLY A 1 192 ? 9.546 7.226 0.422 1.00 89.62 192 GLY A N 1
ATOM 1468 C CA . GLY A 1 192 ? 9.096 6.855 1.766 1.00 89.62 192 GLY A CA 1
ATOM 1469 C C . GLY A 1 192 ? 10.055 5.944 2.540 1.00 89.62 192 GLY A C 1
ATOM 1470 O O . GLY A 1 192 ? 9.605 5.223 3.418 1.00 89.62 192 GLY A O 1
ATOM 1471 N N . GLY A 1 193 ? 11.351 5.951 2.212 1.00 92.38 193 GLY A N 1
ATOM 1472 C CA . GLY A 1 193 ? 12.357 5.067 2.813 1.00 92.38 193 GLY A CA 1
ATOM 1473 C C . GLY A 1 193 ? 12.550 3.730 2.089 1.00 92.38 193 GLY A C 1
ATOM 1474 O O . GLY A 1 193 ? 13.511 3.025 2.382 1.00 92.38 193 GLY A O 1
ATOM 1475 N N . ASN A 1 194 ? 11.714 3.403 1.100 1.00 94.31 194 ASN A N 1
ATOM 1476 C CA .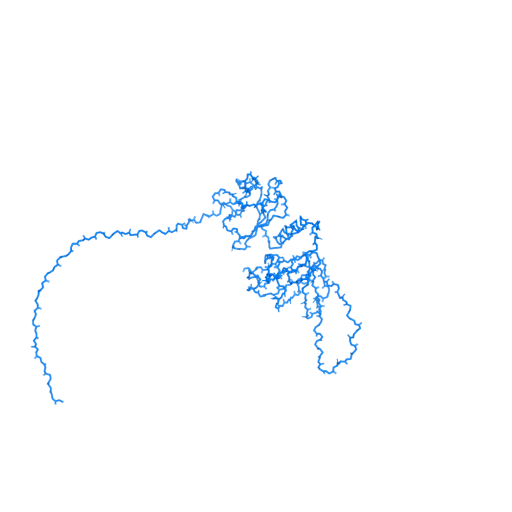 ASN A 1 194 ? 11.800 2.142 0.364 1.00 94.31 194 ASN A CA 1
ATOM 1477 C C . ASN A 1 194 ? 12.864 2.209 -0.737 1.00 94.31 194 ASN A C 1
ATOM 1479 O O . ASN A 1 194 ? 12.864 3.135 -1.552 1.00 94.31 194 ASN A O 1
ATOM 1483 N N . ARG A 1 195 ? 13.756 1.213 -0.780 1.00 95.44 195 ARG A N 1
ATOM 1484 C CA . ARG A 1 195 ? 14.796 1.096 -1.816 1.00 95.44 195 ARG A CA 1
ATOM 1485 C C . ARG A 1 195 ? 14.364 0.243 -2.999 1.00 95.44 195 ARG A C 1
ATOM 1487 O O . ARG A 1 195 ? 14.691 0.586 -4.129 1.00 95.44 195 ARG A O 1
ATOM 1494 N N . TYR A 1 196 ? 13.643 -0.839 -2.735 1.00 96.56 196 TYR A N 1
ATOM 1495 C CA . TYR A 1 196 ? 13.224 -1.789 -3.753 1.00 96.56 196 TYR A CA 1
ATOM 1496 C C . TYR A 1 196 ? 11.711 -1.917 -3.754 1.00 96.56 196 TYR A C 1
ATOM 1498 O O . TYR A 1 196 ? 11.081 -1.995 -2.697 1.00 96.56 196 TYR A O 1
ATOM 1506 N N . TYR A 1 197 ? 11.141 -1.948 -4.949 1.00 97.50 197 TYR A N 1
ATOM 1507 C CA . TYR A 1 197 ? 9.739 -2.255 -5.177 1.00 97.50 197 TYR A CA 1
ATOM 1508 C C . TYR A 1 197 ? 9.641 -3.476 -6.070 1.00 97.50 197 TYR A C 1
ATOM 1510 O O . TYR A 1 197 ? 10.409 -3.614 -7.019 1.00 97.50 197 TYR A O 1
ATOM 1518 N N . ARG A 1 198 ? 8.665 -4.329 -5.786 1.00 96.81 198 ARG A N 1
ATOM 1519 C CA . ARG A 1 198 ? 8.183 -5.310 -6.744 1.00 96.81 198 ARG A CA 1
ATOM 1520 C C . ARG A 1 198 ? 7.071 -4.670 -7.562 1.00 96.81 198 ARG A C 1
ATOM 1522 O O . ARG A 1 198 ? 6.163 -4.047 -7.006 1.00 96.81 198 ARG A O 1
ATOM 1529 N N . VAL A 1 199 ? 7.174 -4.809 -8.873 1.00 96.06 199 VAL A N 1
ATOM 1530 C CA . VAL A 1 199 ? 6.199 -4.346 -9.855 1.00 96.06 199 VAL A CA 1
ATOM 1531 C C . VAL A 1 199 ? 5.690 -5.581 -10.580 1.00 96.06 199 VAL A C 1
ATOM 1533 O O . VAL A 1 199 ? 6.406 -6.166 -11.389 1.00 96.06 199 VAL A O 1
ATOM 1536 N N . GLU A 1 200 ? 4.467 -5.989 -10.255 1.00 94.81 200 GLU A N 1
ATOM 1537 C CA . GLU A 1 200 ? 3.830 -7.139 -10.892 1.00 94.81 200 GLU A CA 1
ATOM 1538 C C . GLU A 1 200 ? 3.282 -6.746 -12.255 1.00 94.81 200 GLU A C 1
ATOM 1540 O O . GLU A 1 200 ? 2.626 -5.705 -12.406 1.00 94.81 200 GLU A O 1
ATOM 1545 N N . LEU A 1 201 ? 3.515 -7.605 -13.241 1.00 91.62 201 LEU A N 1
ATOM 1546 C CA . LEU A 1 201 ? 3.008 -7.415 -14.592 1.00 91.62 201 LEU A CA 1
ATOM 1547 C C . LEU A 1 201 ? 1.728 -8.235 -14.796 1.00 91.62 201 LEU A C 1
ATOM 1549 O O . LEU A 1 201 ? 1.549 -9.317 -14.245 1.00 91.62 201 LEU A O 1
ATOM 1553 N N . GLY A 1 202 ? 0.782 -7.701 -15.568 1.00 83.31 202 GLY A N 1
ATOM 1554 C CA . GLY A 1 202 ? -0.500 -8.362 -15.848 1.00 83.31 202 GLY A CA 1
ATOM 1555 C C . GLY A 1 202 ? -0.385 -9.571 -16.784 1.00 83.31 202 GLY A C 1
ATOM 1556 O O . GLY A 1 202 ? -1.315 -10.367 -16.882 1.00 83.31 202 GLY A O 1
ATOM 1557 N N . SER A 1 203 ? 0.744 -9.703 -17.474 1.00 76.31 203 SER A N 1
ATOM 1558 C CA . SER A 1 203 ? 1.080 -10.817 -18.356 1.00 76.31 203 SER A CA 1
ATOM 1559 C C . SER A 1 203 ? 2.601 -10.964 -18.427 1.00 76.31 203 SER A C 1
ATOM 1561 O O . SER A 1 203 ? 3.284 -9.938 -18.327 1.00 76.31 203 SER A O 1
ATOM 1563 N N . PRO A 1 204 ? 3.132 -12.180 -18.665 1.00 73.00 204 PRO A N 1
ATOM 1564 C CA . PRO A 1 204 ? 4.559 -12.384 -18.888 1.00 73.00 204 PRO A CA 1
ATOM 1565 C C . PRO A 1 204 ? 5.079 -11.426 -19.958 1.00 73.00 204 PRO A C 1
ATOM 1567 O O . PRO A 1 204 ? 4.525 -11.338 -21.058 1.00 73.00 204 PRO A O 1
ATOM 1570 N N . CYS A 1 205 ? 6.121 -10.682 -19.614 1.00 76.75 205 CYS A N 1
ATOM 1571 C CA . CYS A 1 205 ? 6.665 -9.634 -20.455 1.00 76.75 205 CYS A CA 1
ATOM 1572 C C . CYS A 1 205 ? 7.941 -10.125 -21.131 1.00 76.75 205 CYS A C 1
ATOM 1574 O O . CYS A 1 205 ? 9.035 -9.865 -20.656 1.00 76.75 205 CYS A O 1
ATOM 1576 N N . ALA A 1 206 ? 7.827 -10.837 -22.254 1.00 71.56 206 ALA A N 1
ATOM 1577 C CA . ALA A 1 206 ? 9.005 -11.399 -22.931 1.00 71.56 206 ALA A CA 1
ATOM 1578 C C . ALA A 1 206 ? 10.044 -10.338 -23.363 1.00 71.56 206 ALA A C 1
ATOM 1580 O O . ALA A 1 206 ? 11.193 -10.673 -23.649 1.00 71.56 206 ALA A O 1
ATOM 1581 N N . GLU A 1 207 ? 9.640 -9.067 -23.420 1.00 69.75 207 GLU A N 1
ATOM 1582 C CA . GLU A 1 207 ? 10.501 -7.939 -23.762 1.00 69.75 207 GLU A CA 1
ATOM 1583 C C . GLU A 1 207 ? 11.549 -7.637 -22.677 1.00 69.75 207 GLU A C 1
ATOM 1585 O O . GLU A 1 207 ? 12.657 -7.246 -23.029 1.00 69.75 207 GLU A O 1
ATOM 1590 N N . SER A 1 208 ? 11.273 -7.869 -21.386 1.00 72.94 208 SER A N 1
ATOM 1591 C CA . SER A 1 208 ? 12.190 -7.495 -20.292 1.00 72.94 208 SER A CA 1
ATOM 1592 C C . SER A 1 208 ? 13.528 -8.238 -20.339 1.00 72.94 208 SER A C 1
ATOM 1594 O O . SER A 1 208 ? 14.567 -7.656 -20.041 1.00 72.94 208 SER A O 1
ATOM 1596 N N . ALA A 1 209 ? 13.536 -9.488 -20.803 1.00 71.62 209 ALA A N 1
ATOM 1597 C CA . ALA A 1 209 ? 14.717 -10.351 -20.778 1.00 71.62 209 ALA A CA 1
ATOM 1598 C C . ALA A 1 209 ? 15.871 -9.906 -21.701 1.00 71.62 209 ALA A C 1
ATOM 1600 O O . ALA A 1 209 ? 16.967 -10.462 -21.621 1.00 71.62 209 ALA A O 1
ATOM 1601 N N . ARG A 1 210 ? 15.639 -8.965 -22.627 1.00 69.00 210 ARG A N 1
ATOM 1602 C CA . ARG A 1 210 ? 16.622 -8.573 -23.661 1.00 69.00 210 ARG A CA 1
ATOM 1603 C C . ARG A 1 210 ? 16.949 -7.083 -23.686 1.00 69.00 210 ARG A C 1
ATOM 1605 O O . ARG A 1 210 ? 17.736 -6.661 -24.524 1.00 69.00 210 ARG A O 1
ATOM 1612 N N . MET A 1 211 ? 16.337 -6.297 -22.810 1.00 75.44 211 MET A N 1
ATOM 1613 C CA . MET A 1 211 ? 16.342 -4.839 -22.907 1.00 75.44 211 MET A CA 1
ATOM 1614 C C . MET A 1 211 ? 17.241 -4.235 -21.833 1.00 75.44 211 MET A C 1
ATOM 1616 O O . MET A 1 211 ? 17.309 -4.737 -20.714 1.00 75.44 211 MET A O 1
ATOM 1620 N N . SER A 1 212 ? 17.940 -3.156 -22.176 1.00 77.12 212 SER A N 1
ATOM 1621 C CA . SER A 1 212 ? 18.854 -2.459 -21.263 1.00 77.12 212 SER A CA 1
ATOM 1622 C C . SER A 1 212 ? 18.192 -1.276 -20.560 1.00 77.12 212 SER A C 1
ATOM 1624 O O . SER A 1 212 ? 18.599 -0.901 -19.462 1.00 77.12 212 SER A O 1
ATOM 1626 N N . GLU A 1 213 ? 17.144 -0.708 -21.155 1.00 83.69 213 GLU A N 1
ATOM 1627 C CA . GLU A 1 213 ? 16.394 0.403 -20.589 1.00 83.69 213 GLU A CA 1
ATOM 1628 C C . GLU A 1 213 ? 14.945 0.016 -20.307 1.00 83.69 213 GLU A C 1
ATOM 1630 O O . GLU A 1 213 ? 14.307 -0.724 -21.059 1.00 83.69 213 GLU A O 1
ATOM 1635 N N . MET A 1 214 ? 14.407 0.577 -19.226 1.00 89.50 214 MET A N 1
ATOM 1636 C CA . MET A 1 214 ? 13.002 0.456 -18.868 1.00 89.50 214 MET A CA 1
ATOM 1637 C C . MET A 1 214 ? 12.476 1.810 -18.415 1.00 89.50 214 MET A C 1
ATOM 1639 O O . MET A 1 214 ? 13.121 2.520 -17.646 1.00 89.50 214 MET A O 1
ATOM 1643 N N . HIS A 1 215 ? 11.266 2.131 -18.849 1.00 90.19 215 HIS A N 1
ATOM 1644 C CA . HIS A 1 215 ? 10.516 3.297 -18.423 1.00 90.19 215 HIS A CA 1
ATOM 1645 C C . HIS A 1 215 ? 9.162 2.857 -17.882 1.00 90.19 215 HIS A C 1
ATOM 1647 O O . HIS A 1 215 ? 8.445 2.087 -18.519 1.00 90.19 215 HIS A O 1
ATOM 1653 N N . LEU A 1 216 ? 8.793 3.364 -16.708 1.00 92.31 216 LEU A N 1
ATOM 1654 C CA . LEU A 1 216 ? 7.444 3.193 -16.186 1.00 92.31 216 LEU A CA 1
ATOM 1655 C C . LEU A 1 216 ? 6.607 4.419 -16.535 1.00 92.31 216 LEU A C 1
ATOM 1657 O O . LEU A 1 216 ? 6.968 5.553 -16.214 1.00 92.31 216 LEU A O 1
ATOM 1661 N N . GLU A 1 217 ? 5.469 4.175 -17.164 1.00 90.25 217 GLU A N 1
ATOM 1662 C CA . GLU A 1 217 ? 4.541 5.203 -17.607 1.00 90.25 217 GLU A CA 1
ATOM 1663 C C . GLU A 1 217 ? 3.208 5.045 -16.891 1.00 90.25 217 GLU A C 1
ATOM 1665 O O . GLU A 1 217 ? 2.619 3.963 -16.890 1.00 90.25 217 GLU A O 1
ATOM 1670 N N . SER A 1 218 ? 2.702 6.140 -16.324 1.00 88.75 218 SER A N 1
ATOM 1671 C CA . SER A 1 218 ? 1.317 6.193 -15.865 1.00 88.75 218 SER A CA 1
ATOM 1672 C C . SER A 1 218 ? 0.402 6.713 -16.968 1.00 88.75 218 SER A C 1
ATOM 1674 O O . SER A 1 218 ? 0.726 7.697 -17.640 1.00 88.75 218 SER A O 1
ATOM 1676 N N . ARG A 1 219 ? -0.785 6.109 -17.111 1.00 80.75 219 ARG A N 1
ATOM 1677 C CA . ARG A 1 219 ? -1.792 6.501 -18.116 1.00 80.75 219 ARG A CA 1
ATOM 1678 C C . ARG A 1 219 ? -2.150 7.988 -18.064 1.00 80.75 219 ARG A C 1
ATOM 1680 O O . ARG A 1 219 ? -2.393 8.594 -19.101 1.00 80.75 219 ARG A O 1
ATOM 1687 N N . ILE A 1 220 ? -2.229 8.563 -16.866 1.00 72.12 220 ILE A N 1
ATOM 1688 C CA . ILE A 1 220 ? -2.724 9.933 -16.649 1.00 72.12 220 ILE A CA 1
ATOM 1689 C C . ILE A 1 220 ? -1.651 11.013 -16.847 1.00 72.12 220 ILE A C 1
ATOM 1691 O O . ILE A 1 220 ? -1.881 12.169 -16.506 1.00 72.12 220 ILE A O 1
ATOM 1695 N N . GLY A 1 221 ? -0.488 10.658 -17.401 1.00 63.94 221 GLY A N 1
ATOM 1696 C CA . GLY A 1 221 ? 0.620 11.591 -17.574 1.00 63.94 221 GLY A CA 1
ATOM 1697 C C . GLY A 1 221 ? 1.257 11.909 -16.225 1.00 63.94 221 GLY A C 1
ATOM 1698 O O . GLY A 1 221 ? 0.884 12.843 -15.519 1.00 63.94 221 GLY A O 1
ATOM 1699 N N . GLY A 1 222 ? 2.241 11.111 -15.837 1.00 79.75 222 GLY A N 1
ATOM 1700 C CA . GLY A 1 222 ? 2.924 11.271 -14.565 1.00 79.75 222 GLY A CA 1
ATOM 1701 C C . GLY A 1 222 ? 3.950 10.177 -14.346 1.00 79.75 222 GLY A C 1
ATOM 1702 O O . GLY A 1 222 ? 4.154 9.315 -15.195 1.00 79.75 222 GLY A O 1
ATOM 1703 N N . HIS A 1 223 ? 4.587 10.226 -13.184 1.00 87.94 223 HIS A N 1
ATOM 1704 C CA . HIS A 1 223 ? 5.649 9.292 -12.814 1.00 87.94 223 HIS A CA 1
ATOM 1705 C C . HIS A 1 223 ? 5.289 8.455 -11.588 1.00 87.94 223 HIS A C 1
ATOM 1707 O O . HIS A 1 223 ? 6.142 7.772 -11.038 1.00 87.94 223 HIS A O 1
ATOM 1713 N N . VAL A 1 224 ? 4.048 8.553 -11.115 1.00 92.00 224 VAL A N 1
ATOM 1714 C CA . VAL A 1 224 ? 3.570 7.755 -9.991 1.00 92.00 224 VAL A CA 1
ATOM 1715 C C . VAL A 1 224 ? 2.946 6.492 -10.554 1.00 92.00 224 VAL A C 1
ATOM 1717 O O . VAL A 1 224 ? 2.015 6.579 -11.348 1.00 92.00 224 VAL A O 1
ATOM 1720 N N . ILE A 1 225 ? 3.476 5.344 -10.154 1.00 94.62 225 ILE A N 1
ATOM 1721 C CA . ILE A 1 225 ? 3.067 4.031 -10.652 1.00 94.62 225 ILE A CA 1
ATOM 1722 C C . ILE A 1 225 ? 2.498 3.262 -9.474 1.00 94.62 225 ILE A C 1
ATOM 1724 O O . ILE A 1 225 ? 3.206 3.055 -8.490 1.00 94.62 225 ILE A O 1
ATOM 1728 N N . CYS A 1 226 ? 1.233 2.862 -9.578 1.00 93.56 226 CYS A N 1
ATOM 1729 C CA . CYS A 1 226 ? 0.502 2.189 -8.499 1.00 93.56 226 CYS A CA 1
ATOM 1730 C C . CYS A 1 226 ? -0.066 0.825 -8.927 1.00 93.56 226 CYS A C 1
ATOM 1732 O O . CYS A 1 226 ? -0.600 0.092 -8.098 1.00 93.56 226 CYS A O 1
ATOM 1734 N N . GLY A 1 227 ? -0.007 0.496 -10.224 1.00 91.56 227 GLY A N 1
ATOM 1735 C CA . GLY A 1 227 ? -0.777 -0.611 -10.802 1.00 91.56 227 GLY A CA 1
ATOM 1736 C C . GLY A 1 227 ? -2.199 -0.195 -11.175 1.00 91.56 227 GLY A C 1
ATOM 1737 O O . GLY A 1 227 ? -3.141 -0.991 -11.139 1.00 91.56 227 GLY A O 1
ATOM 1738 N N . ASN A 1 228 ? -2.394 1.082 -11.503 1.00 90.75 228 ASN A N 1
ATOM 1739 C CA . ASN A 1 228 ? -3.650 1.551 -12.064 1.00 90.75 228 ASN A CA 1
ATOM 1740 C C . ASN A 1 228 ? -3.833 1.040 -13.494 1.00 90.75 228 ASN A C 1
ATOM 1742 O O . ASN A 1 228 ? -2.877 0.732 -14.202 1.00 90.75 228 ASN A O 1
ATOM 1746 N N . ALA A 1 229 ? -5.088 0.961 -13.940 1.00 87.06 229 ALA A N 1
ATOM 1747 C CA . ALA A 1 229 ? -5.380 0.544 -15.303 1.00 87.06 229 ALA A CA 1
ATOM 1748 C C . ALA A 1 229 ? -4.695 1.487 -16.312 1.00 87.06 229 ALA A C 1
ATOM 1750 O O . ALA A 1 229 ? -5.000 2.679 -16.387 1.00 87.06 229 ALA A O 1
ATOM 1751 N N . GLY A 1 230 ? -3.782 0.927 -17.107 1.00 86.88 230 GLY A N 1
ATOM 1752 C CA . GLY A 1 230 ? -2.993 1.661 -18.092 1.00 86.88 230 GLY A CA 1
ATOM 1753 C C . GLY A 1 230 ? -1.625 2.142 -17.605 1.00 86.88 230 GLY A C 1
ATOM 1754 O O . GLY A 1 230 ? -0.913 2.721 -18.421 1.00 86.88 230 GLY A O 1
ATOM 1755 N N . ASP A 1 231 ? -1.241 1.881 -16.352 1.00 92.31 231 ASP A N 1
ATOM 1756 C CA . ASP A 1 231 ? 0.169 1.925 -15.957 1.00 92.31 231 ASP A CA 1
ATOM 1757 C C . ASP A 1 231 ? 0.928 0.827 -16.728 1.00 92.31 231 ASP A C 1
ATOM 1759 O O . ASP A 1 231 ? 0.443 -0.305 -16.855 1.00 92.31 231 ASP A O 1
ATOM 1763 N N . ARG A 1 232 ? 2.090 1.160 -17.299 1.00 91.56 232 ARG A N 1
ATOM 1764 C CA . ARG A 1 232 ? 2.854 0.264 -18.180 1.00 91.56 232 ARG A CA 1
ATOM 1765 C C . ARG A 1 232 ? 4.355 0.356 -17.928 1.00 91.56 232 ARG A C 1
ATOM 1767 O O . ARG A 1 232 ? 4.877 1.436 -17.674 1.00 91.56 232 ARG A O 1
ATOM 1774 N N . ALA A 1 233 ? 5.040 -0.770 -18.074 1.00 91.38 233 ALA A N 1
ATOM 1775 C CA . ALA A 1 233 ? 6.483 -0.851 -18.229 1.00 91.38 233 ALA A CA 1
ATOM 1776 C C . ALA A 1 233 ? 6.817 -0.928 -19.721 1.00 91.38 233 ALA A C 1
ATOM 1778 O O . ALA A 1 233 ? 6.363 -1.836 -20.418 1.00 91.38 233 ALA A O 1
ATOM 1779 N N . ARG A 1 234 ? 7.581 0.038 -20.222 1.00 89.06 234 ARG A N 1
ATOM 1780 C CA . ARG A 1 234 ? 8.133 0.023 -21.575 1.00 89.06 234 ARG A CA 1
ATOM 1781 C C . ARG A 1 234 ? 9.603 -0.304 -21.518 1.00 89.06 234 ARG A C 1
ATOM 1783 O O . ARG A 1 234 ? 10.300 0.199 -20.643 1.00 89.06 234 ARG A O 1
ATOM 1790 N N . PHE A 1 235 ? 10.052 -1.079 -22.487 1.00 86.19 235 PHE A N 1
ATOM 1791 C CA . PHE A 1 235 ? 11.436 -1.489 -22.590 1.00 86.19 235 PHE A CA 1
ATOM 1792 C C . PHE A 1 235 ? 12.027 -0.997 -23.907 1.00 86.19 235 PHE A C 1
ATOM 1794 O O . PHE A 1 235 ? 11.355 -1.010 -24.940 1.00 86.19 235 PHE A O 1
ATOM 1801 N N . SER A 1 236 ? 13.270 -0.537 -23.850 1.00 81.94 236 SER A N 1
ATOM 1802 C CA . SER A 1 236 ? 14.042 -0.088 -25.006 1.00 81.94 236 SER A CA 1
ATOM 1803 C C . SER A 1 236 ? 15.456 -0.658 -24.952 1.00 81.94 236 SER A C 1
ATOM 1805 O O . SER A 1 236 ? 15.984 -0.989 -23.888 1.00 81.94 236 SER A O 1
ATOM 1807 N N . HIS A 1 237 ? 16.069 -0.783 -26.126 1.00 74.56 237 HIS A N 1
ATOM 1808 C CA . HIS A 1 237 ? 17.512 -0.947 -26.211 1.00 74.56 237 HIS A CA 1
ATOM 1809 C C . HIS A 1 237 ? 18.161 0.425 -26.031 1.00 74.56 237 HIS A C 1
ATOM 1811 O O . HIS A 1 237 ? 17.627 1.435 -26.495 1.00 74.56 237 HIS A O 1
ATOM 1817 N N . ASP A 1 238 ? 19.322 0.445 -25.388 1.00 65.50 238 ASP A N 1
ATOM 1818 C CA . ASP A 1 238 ? 20.238 1.578 -25.437 1.00 65.50 238 ASP A CA 1
ATOM 1819 C C . ASP A 1 238 ? 20.874 1.588 -26.831 1.00 65.50 238 ASP A C 1
ATOM 1821 O O . ASP A 1 238 ? 21.992 1.123 -27.046 1.00 65.50 238 ASP A O 1
ATOM 1825 N N . ASP A 1 239 ? 20.119 2.072 -27.814 1.00 55.94 239 ASP A N 1
ATOM 1826 C CA . ASP A 1 239 ? 20.657 2.416 -29.124 1.00 55.94 239 ASP A CA 1
ATOM 1827 C C . ASP A 1 239 ? 21.370 3.769 -29.006 1.00 55.94 239 ASP A C 1
ATOM 1829 O O . ASP A 1 239 ? 21.001 4.734 -29.674 1.00 55.94 239 ASP A O 1
ATOM 1833 N N . SER A 1 240 ? 22.375 3.879 -28.132 1.00 52.66 240 SER A N 1
ATOM 1834 C CA . SER A 1 240 ? 23.330 4.983 -28.181 1.00 52.66 240 SER A CA 1
ATOM 1835 C C . SER A 1 240 ? 24.081 4.866 -29.509 1.00 52.66 240 SER A C 1
ATOM 1837 O O . SER A 1 240 ? 24.958 4.004 -29.642 1.00 52.66 240 SER A O 1
ATOM 1839 N N . PRO A 1 241 ? 23.778 5.691 -30.531 1.00 48.78 241 PRO A N 1
ATOM 1840 C CA . PRO A 1 241 ? 24.490 5.601 -31.785 1.00 48.78 241 PRO A CA 1
ATOM 1841 C C . PRO A 1 241 ? 25.888 6.137 -31.496 1.00 48.78 241 PRO A C 1
ATOM 1843 O O . PRO A 1 241 ? 26.060 7.318 -31.178 1.00 48.78 241 PRO A O 1
ATOM 1846 N N . GLY A 1 242 ? 26.908 5.285 -31.606 1.00 50.00 242 GLY A N 1
ATOM 1847 C CA . GLY A 1 242 ? 28.274 5.779 -31.741 1.00 50.00 242 GLY A CA 1
ATOM 1848 C C . GLY A 1 242 ? 28.316 6.840 -32.857 1.00 50.00 242 GLY A C 1
ATOM 1849 O O . GLY A 1 242 ? 27.540 6.744 -33.813 1.00 50.00 242 GLY A O 1
ATOM 1850 N N . PRO A 1 243 ? 29.188 7.861 -32.773 1.00 52.38 243 PRO A N 1
ATOM 1851 C CA . PRO A 1 243 ? 29.089 9.090 -33.573 1.00 52.38 243 PRO A CA 1
ATOM 1852 C C . PRO A 1 243 ? 29.250 8.936 -35.101 1.00 52.38 243 PRO A C 1
ATOM 1854 O O . PRO A 1 243 ? 29.377 9.942 -35.792 1.00 52.38 243 PRO A O 1
ATOM 1857 N N . LEU A 1 244 ? 29.247 7.721 -35.660 1.00 50.22 244 LEU A N 1
ATOM 1858 C CA . LEU A 1 244 ? 29.619 7.458 -37.052 1.00 50.22 244 LEU A CA 1
ATOM 1859 C C . LEU A 1 244 ? 28.587 6.713 -37.908 1.00 50.22 244 LEU A C 1
ATOM 1861 O O . LEU A 1 244 ? 28.882 6.458 -39.070 1.00 50.22 244 LEU A O 1
ATOM 1865 N N . LEU A 1 245 ? 27.376 6.419 -37.426 1.00 48.25 245 LEU A N 1
ATOM 1866 C CA . LEU A 1 245 ? 26.339 5.808 -38.273 1.00 48.25 245 LEU A CA 1
ATOM 1867 C C . LEU A 1 245 ? 24.968 6.455 -38.040 1.00 48.25 245 LEU A C 1
ATOM 1869 O O . LEU A 1 245 ? 24.110 5.928 -37.341 1.00 48.25 245 LEU A O 1
ATOM 1873 N N . ARG A 1 246 ? 24.752 7.623 -38.659 1.00 50.88 246 ARG A N 1
ATOM 1874 C CA . ARG A 1 246 ? 23.401 8.121 -38.961 1.00 50.88 246 ARG A CA 1
ATOM 1875 C C . ARG A 1 246 ? 23.005 7.566 -40.327 1.00 50.88 246 ARG A C 1
ATOM 1877 O O . ARG A 1 246 ? 23.190 8.236 -41.336 1.00 50.88 246 ARG A O 1
ATOM 1884 N N . SER A 1 247 ? 22.508 6.337 -40.350 1.00 47.88 247 SER A N 1
ATOM 1885 C CA . SER A 1 247 ? 21.876 5.752 -41.534 1.00 47.88 247 SER A CA 1
ATOM 1886 C C . SER A 1 247 ? 20.605 5.014 -41.119 1.00 47.88 247 SER A C 1
ATOM 1888 O O . SER A 1 247 ? 20.670 3.968 -40.482 1.00 47.88 247 SER A O 1
ATOM 1890 N N . ASP A 1 248 ? 19.467 5.621 -41.455 1.00 46.62 248 ASP A N 1
ATOM 1891 C CA . ASP A 1 248 ? 18.194 4.982 -41.809 1.00 46.62 248 ASP A CA 1
ATOM 1892 C C . ASP A 1 248 ? 17.594 3.936 -40.849 1.00 46.62 248 ASP A C 1
ATOM 1894 O O . ASP A 1 248 ? 16.924 2.998 -41.273 1.00 46.62 248 ASP A O 1
ATOM 1898 N N . ALA A 1 249 ? 17.738 4.121 -39.535 1.00 46.78 249 ALA A N 1
ATOM 1899 C CA . ALA A 1 249 ? 17.039 3.312 -38.526 1.00 46.78 249 ALA A CA 1
ATOM 1900 C C . ALA A 1 249 ? 15.646 3.875 -38.155 1.00 46.78 249 ALA A C 1
ATOM 1902 O O . ALA A 1 249 ? 15.207 3.799 -37.008 1.00 46.78 249 ALA A O 1
ATOM 1903 N N . GLU A 1 250 ? 14.923 4.445 -39.122 1.00 44.72 250 GLU A N 1
ATOM 1904 C CA . GLU A 1 250 ? 13.564 4.981 -38.936 1.00 44.72 250 GLU A CA 1
ATOM 1905 C C . GLU A 1 250 ? 12.475 3.945 -39.276 1.00 44.72 250 GLU A C 1
ATOM 1907 O O . GLU A 1 250 ? 11.369 4.307 -39.664 1.00 44.72 250 GLU A O 1
ATOM 1912 N N . GLN A 1 251 ? 12.771 2.639 -39.158 1.00 43.75 251 GLN A N 1
ATOM 1913 C CA . GLN A 1 251 ? 11.891 1.608 -39.729 1.00 43.75 251 GLN A CA 1
ATOM 1914 C C . GLN A 1 251 ? 11.377 0.505 -38.791 1.00 43.75 251 GLN A C 1
ATOM 1916 O O . GLN A 1 251 ? 10.502 -0.242 -39.214 1.00 43.75 251 GLN A O 1
ATOM 1921 N N . TRP A 1 252 ? 11.772 0.425 -37.513 1.00 36.31 252 TRP A N 1
ATOM 1922 C CA . TRP A 1 252 ? 11.170 -0.569 -36.596 1.00 36.31 252 TRP A CA 1
ATOM 1923 C C . TRP A 1 252 ? 10.951 -0.079 -35.163 1.00 36.31 252 TRP A C 1
ATOM 1925 O O . TRP A 1 252 ? 11.058 -0.846 -34.209 1.00 36.31 252 TRP A O 1
ATOM 1935 N N . ARG A 1 253 ? 10.524 1.178 -34.988 1.00 40.62 253 ARG A N 1
ATOM 1936 C CA . ARG A 1 253 ? 9.792 1.556 -33.768 1.00 40.62 253 ARG A CA 1
ATOM 1937 C C . ARG A 1 253 ? 8.379 0.989 -33.854 1.00 40.62 253 ARG A C 1
ATOM 1939 O O . ARG A 1 253 ? 7.421 1.738 -34.013 1.00 40.62 253 ARG A O 1
ATOM 1946 N N . ILE A 1 254 ? 8.239 -0.335 -33.774 1.00 43.47 254 ILE A N 1
ATOM 1947 C CA . ILE A 1 254 ? 6.974 -0.892 -33.299 1.00 43.47 254 ILE A CA 1
ATOM 1948 C C . ILE A 1 254 ? 6.843 -0.309 -31.892 1.00 43.47 254 ILE A C 1
ATOM 1950 O O . ILE A 1 254 ? 7.729 -0.563 -31.075 1.00 43.47 254 ILE A O 1
ATOM 1954 N N . PRO A 1 255 ? 5.834 0.527 -31.597 1.00 44.09 255 PRO A N 1
ATOM 1955 C CA . PRO A 1 255 ? 5.577 0.890 -30.221 1.00 44.09 255 PRO A CA 1
ATOM 1956 C C . PRO A 1 255 ? 5.222 -0.421 -29.537 1.00 44.09 255 PRO A C 1
ATOM 1958 O O . PRO A 1 255 ? 4.108 -0.922 -29.702 1.00 44.09 255 PRO A O 1
ATOM 1961 N N . SER A 1 256 ? 6.183 -1.025 -28.835 1.00 55.84 256 SER A N 1
ATOM 1962 C CA . SER A 1 256 ? 5.848 -2.116 -27.949 1.00 55.84 256 SER A CA 1
ATOM 1963 C C . SER A 1 256 ? 4.771 -1.563 -27.037 1.00 55.84 256 SER A C 1
ATOM 1965 O O . SER A 1 256 ? 4.883 -0.461 -26.486 1.00 55.84 256 SER A O 1
ATOM 1967 N N . ALA A 1 257 ? 3.647 -2.272 -26.970 1.00 65.94 257 ALA A N 1
ATOM 1968 C CA . ALA A 1 257 ? 2.482 -1.789 -26.249 1.00 65.94 257 ALA A CA 1
ATOM 1969 C C . ALA A 1 257 ? 2.789 -1.595 -24.754 1.00 65.94 257 ALA A C 1
ATOM 1971 O O . ALA A 1 257 ? 1.943 -1.071 -24.038 1.00 65.94 257 ALA A O 1
ATOM 1972 N N . GLY A 1 258 ? 3.981 -1.973 -24.282 1.00 78.62 258 GLY A N 1
ATOM 1973 C CA . GLY A 1 258 ? 4.382 -1.946 -22.893 1.00 78.62 258 GLY A CA 1
ATOM 1974 C C . GLY A 1 258 ? 3.631 -3.013 -22.112 1.00 78.62 258 GLY A C 1
ATOM 1975 O O . GLY A 1 258 ? 2.467 -3.331 -22.380 1.00 78.62 258 GLY A O 1
ATOM 1976 N N . CYS A 1 259 ? 4.292 -3.561 -21.111 1.00 89.31 259 CYS A N 1
ATOM 1977 C CA . CYS A 1 259 ? 3.711 -4.561 -20.240 1.00 89.31 259 CYS A CA 1
ATOM 1978 C C . CYS A 1 259 ? 2.876 -3.871 -19.169 1.00 89.31 259 CYS A C 1
ATOM 1980 O O . CYS A 1 259 ? 3.329 -2.933 -18.517 1.00 89.31 259 CYS A O 1
ATOM 1982 N N . VAL A 1 260 ? 1.620 -4.293 -19.024 1.00 91.88 260 VAL A N 1
ATOM 1983 C CA . VAL A 1 260 ? 0.688 -3.673 -18.076 1.00 91.88 260 VAL A CA 1
ATOM 1984 C C . VAL A 1 260 ? 1.179 -3.927 -16.659 1.00 91.88 260 VAL A C 1
ATOM 1986 O O . VAL A 1 260 ? 1.423 -5.073 -16.297 1.00 91.88 260 VAL A O 1
ATOM 1989 N N . VAL A 1 261 ? 1.270 -2.874 -15.853 1.00 93.75 261 VAL A N 1
ATOM 1990 C CA . VAL A 1 261 ? 1.561 -2.985 -14.424 1.00 93.75 261 VAL A CA 1
ATOM 1991 C C . VAL A 1 261 ? 0.255 -3.252 -13.687 1.00 93.75 261 VAL A C 1
ATOM 1993 O O . VAL A 1 261 ? -0.695 -2.475 -13.782 1.00 93.75 261 VAL A O 1
ATOM 1996 N N . SER A 1 262 ? 0.195 -4.359 -12.954 1.00 92.75 262 SER A N 1
ATOM 1997 C CA . SER A 1 262 ? -0.998 -4.783 -12.219 1.00 92.75 262 SER A CA 1
ATOM 1998 C C . SER A 1 262 ? -0.935 -4.413 -10.736 1.00 92.75 262 SER A C 1
ATOM 2000 O O . SER A 1 262 ? -1.974 -4.127 -10.133 1.00 92.75 262 SER A O 1
ATOM 2002 N N . ARG A 1 263 ? 0.268 -4.391 -10.145 1.00 94.62 263 ARG A N 1
ATOM 2003 C CA . ARG A 1 263 ? 0.486 -4.080 -8.727 1.00 94.62 263 ARG A CA 1
ATOM 2004 C C . ARG A 1 263 ? 1.890 -3.539 -8.482 1.00 94.62 263 ARG A C 1
ATOM 2006 O O . ARG A 1 263 ? 2.832 -3.916 -9.169 1.00 94.62 263 ARG A O 1
ATOM 2013 N N . VAL A 1 264 ? 2.030 -2.693 -7.466 1.00 96.62 264 VAL A N 1
ATOM 2014 C CA . VAL A 1 264 ? 3.316 -2.169 -6.997 1.00 96.62 264 VAL A CA 1
ATOM 2015 C C . VAL A 1 264 ? 3.362 -2.241 -5.476 1.00 96.62 264 VAL A C 1
ATOM 2017 O O . VAL A 1 264 ? 2.403 -1.849 -4.815 1.00 96.62 264 VAL A O 1
ATOM 2020 N N . TYR A 1 265 ? 4.457 -2.739 -4.903 1.00 97.00 265 TYR A N 1
ATOM 2021 C CA . TYR A 1 265 ? 4.642 -2.755 -3.449 1.00 97.00 265 TYR A CA 1
ATOM 2022 C C . TYR A 1 265 ? 6.118 -2.805 -3.045 1.00 97.00 265 TYR A C 1
ATOM 2024 O O . TYR A 1 265 ? 6.939 -3.364 -3.773 1.00 97.00 265 TYR A O 1
ATOM 2032 N N . PRO A 1 266 ? 6.486 -2.220 -1.892 1.00 96.19 266 PRO A N 1
ATOM 2033 C CA . PRO A 1 266 ? 7.864 -2.225 -1.432 1.00 96.19 266 PRO A CA 1
ATOM 2034 C C . PRO A 1 266 ? 8.292 -3.618 -0.964 1.00 96.19 266 PRO A C 1
ATOM 2036 O O . PRO A 1 266 ? 7.543 -4.322 -0.281 1.00 96.19 266 PRO A O 1
ATOM 2039 N N . ILE A 1 267 ? 9.531 -3.977 -1.286 1.00 94.19 267 ILE A N 1
ATOM 2040 C CA . ILE A 1 267 ? 10.221 -5.134 -0.719 1.00 94.19 267 ILE A CA 1
ATOM 2041 C C . ILE A 1 267 ? 10.928 -4.629 0.537 1.00 94.19 267 ILE A C 1
ATOM 2043 O O . ILE A 1 267 ? 11.851 -3.814 0.455 1.00 94.19 267 ILE A O 1
ATOM 2047 N N . LEU A 1 268 ? 10.447 -5.055 1.702 1.00 81.69 268 LEU A N 1
ATOM 2048 C CA . LEU A 1 268 ? 11.093 -4.712 2.963 1.00 81.69 268 LEU A CA 1
ATOM 2049 C C . LEU A 1 268 ? 12.337 -5.594 3.140 1.00 81.69 268 LEU A C 1
ATOM 2051 O O . LEU A 1 268 ? 12.266 -6.779 2.816 1.00 81.69 268 LEU A O 1
ATOM 2055 N N . PRO A 1 269 ? 13.461 -5.041 3.626 1.00 67.62 269 PRO A N 1
ATOM 2056 C CA . PRO A 1 269 ? 14.573 -5.870 4.068 1.00 67.62 269 PRO A CA 1
ATOM 2057 C C . PRO A 1 269 ? 14.101 -6.747 5.238 1.00 67.62 269 PRO A C 1
ATOM 2059 O O . PRO A 1 269 ? 13.393 -6.249 6.117 1.00 67.62 269 PRO A O 1
ATOM 2062 N N . GLU A 1 270 ? 14.449 -8.034 5.203 1.00 52.19 270 GLU A N 1
ATOM 2063 C CA . GLU A 1 270 ? 14.216 -8.973 6.313 1.00 52.19 270 GLU A CA 1
ATOM 2064 C C . GLU A 1 270 ? 15.014 -8.599 7.570 1.00 52.19 270 GLU A C 1
ATOM 2066 O O . GLU A 1 270 ? 16.147 -8.075 7.430 1.00 52.19 270 GLU A O 1
#

Foldseek 3Di:
DDDDDDDDDDDDDDDDDDDDDDDDPPDPPPPCPPPDDDAPDPLKDAQVQWDDWFQLAQFWMWTAGPVRWIKIWGWPDRHPCLVVAPPWGWDWVVRMDAAQPTQTWTDHDPDIIGTHHMDTDDLFVSLVSRVSRVVVVVVVVDDPPVPPPPPPPPPPPADPGALSWKAQQVFWDDWDDPQQWIWTAGDCVRRVNFGIKIWGFPGRDPQRVPADDKGWDDPVGHRIARQPFPTFIFGHHPPPPDPPDPDDPPPDPPVPSGTRTRTMGGDDDD

Mean predicted aligned error: 13.7 Å

Sequence (270 aa):
MPRRSLPLALSLACALAAAGLPARAETPTRARHAARTTAPAADCFDARRMREAFQSDARTLAIRLDDESRWRVALRQDCPGMLRSPHPRLTGPQGWICGASGDARLESGDRQCAVAAVERIDARDYAGLALNADRALSATRAPDELDTIEVRATKRRGFQASHSYCLDARYMRGWHDDGNDLIVEVSPVRNGGNRYYRVELGSPCAESARMSEMHLESRIGGHVICGNAGDRARFSHDDSPGPLLRSDAEQWRIPSAGCVVSRVYPILPE

Nearest PDB structures (foldseek):
  2xsj-assembly1_E  TM=4.288E-01  e=8.312E+00  Desulfomicrobium norvegicum
  7q3e-assembly1_A  TM=2.464E-01  e=7.454E+00  Mus musculus

Solvent-accessible surface area (backbone atoms only — not comparable to full-atom values): 16293 Å² total; per-residue (Å²): 139,85,81,85,90,88,88,88,85,90,85,84,89,85,90,86,91,81,84,90,76,87,78,79,76,79,73,79,82,69,76,75,73,69,78,80,73,76,72,93,47,94,52,36,47,56,48,86,43,56,71,46,74,32,53,36,49,40,36,36,35,31,37,31,33,78,84,73,50,32,32,41,36,35,37,70,50,84,42,69,61,45,79,73,40,72,77,50,41,70,43,24,70,98,41,36,38,36,25,69,91,38,82,14,30,43,34,32,83,94,48,75,36,46,42,40,36,40,44,82,45,55,50,65,61,43,20,53,34,41,49,39,20,53,50,51,54,56,61,75,61,63,75,91,73,74,64,90,69,80,78,81,66,78,77,77,85,68,87,88,74,53,52,63,24,30,46,51,52,84,43,52,75,50,70,45,77,68,87,47,33,34,42,37,33,35,44,25,94,76,29,82,66,37,44,36,28,41,37,36,42,70,50,78,46,82,63,59,85,80,39,79,37,76,47,65,44,25,64,88,73,55,41,61,43,43,29,46,92,63,16,25,42,35,68,38,70,80,77,74,71,62,100,80,66,95,69,87,81,85,80,74,83,67,77,71,87,37,40,42,30,53,36,23,22,48,55,74,84,131